Protein AF-A0A916R1X4-F1 (afdb_monomer)

Mean predicted aligned error: 17.59 Å

Radius of gyration: 39.53 Å; Cα contacts (8 Å, |Δi|>4): 95; chains: 1; bounding box: 76×43×146 Å

Sequence (264 aa):
MIYRQNPQLSLVDGMLRRWYDIFLLLPVWRWLRILPVTIRLHRAKIINLERILAQITHEPAAYLADRVAEFVTLRLINQTQESIQKGDMARSLLSPEPGIKINDVNEVEVISNRLLDLTVYKVLPKIQPQMESLLHHSLESAIKENDFYETVRQIPTLGQLPDDVIKQLSNFVTDATYEVISSSYSDLEGRELFDSLAKQFQDALRQELQDEATLHELQSLLSDLLEEMKLNYIQNSQKRTPEQMIDEMAKIQQVVESSQDDEE

Foldseek 3Di:
DDDDDPPDCPPVNVCVVVVLCVQVVDPPCPVSVVRVVVVVCVVVVVDPVVVVVCVVVVQVVLVVVLVVVLVVVLVVLVVVLVCLQVCVVVCCLLPVDPPDDPDPDNVLVVVLVVVLCCCVVPVCVVCVVVVLVVQLVVQLVVCVPDVVLVVLLPPPVRVPPDSVNSSVVSNVVSVVVSVVLVCLVVDPVSVVVSVVVSVVVSVVVSVCSPDPVSSNVVSVVVSVVSVVVSVVVVVVSVVDRSVVVVVVVVVVVVVVVVVVVVVD

Secondary structure (DSSP, 8-state):
------TTS-HHHHHHHTGGGHHHH-SS-GGGGHHHHHHHHHHTTSS-HHHHHHHHHHHHHHHHHHHHHHHHHHHHHHHHHHHHHTTHHHHHHHS--SS--SSSS-HHHHHHHHHHHHIIIIIHHHHHHHHHHHHHHHHHHHHHTSHHHHHHHTSTTTS---HHHHHHHHHHHHHHHHHHHHHHTTSHHHHHHHHHHHHHHHHHHHHHHT-HHHHHHHHHHHHHHHHHHHHHHHHHHTTS-HHHHHHHHHHHHHHHHHHHHT--

Solvent-accessible surface area (backbone atoms only — not comparable to full-atom values): 14896 Å² total; per-residue (Å²): 136,81,84,81,82,77,92,80,74,49,70,62,56,59,43,63,76,44,49,58,58,58,40,67,73,43,85,86,49,66,72,53,38,49,56,45,49,50,53,51,41,45,74,64,63,79,47,70,54,67,63,53,48,52,60,66,48,40,63,60,49,26,47,50,51,43,54,50,50,52,51,51,51,54,48,52,51,50,53,50,38,51,34,37,70,68,42,53,54,59,44,47,67,79,52,68,62,95,75,79,72,95,58,99,67,60,64,62,59,54,51,52,53,51,52,47,50,44,39,64,74,58,42,47,72,70,48,40,68,59,51,50,53,50,49,33,50,52,46,47,48,55,52,68,72,32,69,63,47,59,57,44,40,69,37,90,92,48,43,69,74,50,70,65,56,54,50,49,50,26,47,53,53,43,52,53,51,47,52,51,58,61,47,30,72,74,40,76,68,36,42,54,51,49,54,51,49,52,50,52,49,52,54,51,49,52,52,48,64,65,33,68,68,54,41,51,52,52,29,49,54,53,37,51,52,52,50,51,50,52,54,52,47,56,62,49,52,76,75,52,57,42,60,59,53,53,56,49,50,53,51,52,52,51,52,54,54,55,58,56,66,75,75,114

Nearest PDB structures (foldseek):
  3g6b-assembly1_A  TM=1.874E-01  e=1.298E-01  Thermotoga maritima
  3g67-assembly1_A  TM=1.883E-01  e=2.393E-01  Thermotoga maritima
  3ja6-assembly1_I  TM=1.449E-01  e=1.592E-01  Escherichia coli
  6ixg-assembly2_B  TM=1.950E-01  e=1.287E+00  Homo sapiens
  3zx6-assembly1_B  TM=1.957E-01  e=2.256E+00  Archaeoglobus fulgidus DSM 4304

Structure (mmCIF, N/CA/C/O backbone):
data_AF-A0A916R1X4-F1
#
_entry.id   AF-A0A916R1X4-F1
#
loop_
_atom_site.group_PDB
_atom_site.id
_atom_site.type_symbol
_atom_site.label_atom_id
_atom_site.label_alt_id
_atom_site.label_comp_id
_atom_site.label_asym_id
_atom_site.label_entity_id
_atom_site.label_seq_id
_atom_site.pdbx_PDB_ins_code
_atom_site.Cartn_x
_atom_site.Cartn_y
_atom_site.Cartn_z
_atom_site.occupancy
_atom_site.B_iso_or_equiv
_atom_site.auth_seq_id
_atom_site.auth_comp_id
_atom_site.auth_asym_id
_atom_site.auth_atom_id
_atom_site.pdbx_PDB_model_num
ATOM 1 N N . MET A 1 1 ? 30.704 -16.927 -86.035 1.00 37.25 1 MET A N 1
ATOM 2 C CA . MET A 1 1 ? 29.772 -15.804 -86.258 1.00 37.25 1 MET A CA 1
ATOM 3 C C . MET A 1 1 ? 28.928 -15.578 -85.006 1.00 37.25 1 MET A C 1
ATOM 5 O O . MET A 1 1 ? 28.130 -16.431 -84.660 1.00 37.25 1 MET A O 1
ATOM 9 N N . ILE A 1 2 ? 29.182 -14.433 -84.359 1.00 40.88 2 ILE A N 1
ATOM 10 C CA . ILE A 1 2 ? 28.227 -13.519 -83.702 1.00 40.88 2 ILE A CA 1
ATOM 11 C C . ILE A 1 2 ? 27.484 -14.036 -82.450 1.00 40.88 2 ILE A C 1
ATOM 13 O O . ILE A 1 2 ? 26.313 -14.403 -82.493 1.00 40.88 2 ILE A O 1
ATOM 17 N N . TYR A 1 3 ? 28.162 -13.929 -81.298 1.00 41.59 3 TYR A N 1
ATOM 18 C CA . TYR A 1 3 ? 27.512 -13.717 -80.000 1.00 41.59 3 TYR A CA 1
ATOM 19 C C . TYR A 1 3 ? 26.850 -12.330 -80.024 1.00 41.59 3 TYR A C 1
ATOM 21 O O . TYR A 1 3 ? 27.524 -11.316 -80.208 1.00 41.59 3 TYR A O 1
ATOM 29 N N . ARG A 1 4 ? 25.521 -12.297 -79.882 1.00 45.72 4 ARG A N 1
ATOM 30 C CA . ARG A 1 4 ? 24.719 -11.072 -79.793 1.00 45.72 4 ARG A CA 1
ATOM 31 C C . ARG A 1 4 ? 25.188 -10.220 -78.611 1.00 45.72 4 ARG A C 1
ATOM 33 O O . ARG A 1 4 ? 25.066 -10.619 -77.456 1.00 45.72 4 ARG A O 1
ATOM 40 N N . GLN A 1 5 ? 25.706 -9.037 -78.924 1.00 49.81 5 GLN A N 1
ATOM 41 C CA . GLN A 1 5 ? 25.853 -7.930 -77.989 1.00 49.81 5 GLN A CA 1
ATOM 42 C C . GLN A 1 5 ? 24.454 -7.490 -77.540 1.00 49.81 5 GLN A C 1
ATOM 44 O O . GLN A 1 5 ? 23.660 -7.057 -78.369 1.00 49.81 5 GLN A O 1
ATOM 49 N N . ASN A 1 6 ? 24.167 -7.594 -76.241 1.00 47.66 6 ASN A N 1
ATOM 50 C CA . ASN A 1 6 ? 23.112 -6.818 -75.593 1.00 47.66 6 ASN A CA 1
ATOM 51 C C . ASN A 1 6 ? 23.736 -5.478 -75.167 1.00 47.66 6 ASN A C 1
ATOM 53 O O . ASN A 1 6 ? 24.532 -5.462 -74.224 1.00 47.66 6 ASN A O 1
ATOM 57 N N . PRO A 1 7 ? 23.440 -4.360 -75.850 1.00 53.50 7 PRO A N 1
ATOM 58 C CA . PRO A 1 7 ? 24.068 -3.077 -75.602 1.00 53.50 7 PRO A CA 1
ATOM 59 C C . PRO A 1 7 ? 23.146 -2.262 -74.700 1.00 53.50 7 PRO A C 1
ATOM 61 O O . PRO A 1 7 ? 22.391 -1.434 -75.194 1.00 53.50 7 PRO A O 1
ATOM 64 N N . GLN A 1 8 ? 23.137 -2.558 -73.398 1.00 50.66 8 GLN A N 1
ATOM 65 C CA . GLN A 1 8 ? 22.528 -1.679 -72.384 1.00 50.66 8 GLN A CA 1
ATOM 66 C C . GLN A 1 8 ? 22.848 -2.071 -70.932 1.00 50.66 8 GLN A C 1
ATOM 68 O O . GLN A 1 8 ? 22.122 -1.720 -70.012 1.00 50.66 8 GLN A O 1
ATOM 73 N N . LEU A 1 9 ? 23.964 -2.766 -70.696 1.00 50.06 9 LEU A N 1
ATOM 74 C CA . LEU A 1 9 ? 24.557 -2.825 -69.361 1.00 50.06 9 LEU A CA 1
ATOM 75 C C . LEU A 1 9 ? 25.647 -1.768 -69.321 1.00 50.06 9 LEU A C 1
ATOM 77 O O . LEU A 1 9 ? 26.732 -1.943 -69.876 1.00 50.06 9 LEU A O 1
ATOM 81 N N . SER A 1 10 ? 25.288 -0.635 -68.730 1.00 54.94 10 SER A N 1
ATOM 82 C CA . SER A 1 10 ? 26.192 0.449 -68.393 1.00 54.94 10 SER A CA 1
ATOM 83 C C . SER A 1 10 ? 27.498 -0.126 -67.828 1.00 54.94 10 SER A C 1
ATOM 85 O O . SER A 1 10 ? 27.482 -0.923 -66.890 1.00 54.94 10 SER A O 1
ATOM 87 N N . LEU A 1 11 ? 28.653 0.260 -68.379 1.00 56.59 11 LEU A N 1
ATOM 88 C CA . LEU A 1 11 ? 29.954 -0.070 -67.777 1.00 56.59 11 LEU A CA 1
ATOM 89 C C . LEU A 1 11 ? 30.002 0.359 -66.300 1.00 56.59 11 LEU A C 1
ATOM 91 O O . LEU A 1 11 ? 30.675 -0.276 -65.492 1.00 56.59 11 LEU A O 1
ATOM 95 N N . VAL A 1 12 ? 29.214 1.378 -65.946 1.00 61.09 12 VAL A N 1
ATOM 96 C CA . VAL A 1 12 ? 29.009 1.852 -64.580 1.00 61.09 12 VAL A CA 1
ATOM 97 C C . VAL A 1 12 ? 28.204 0.844 -63.752 1.00 61.09 12 VAL A C 1
ATOM 99 O O . VAL A 1 12 ? 28.591 0.595 -62.622 1.00 61.09 12 VAL A O 1
ATOM 102 N N . ASP A 1 13 ? 27.197 0.155 -64.299 1.00 59.59 13 ASP A N 1
ATOM 103 C CA . ASP A 1 13 ? 26.496 -0.939 -63.594 1.00 59.59 13 ASP A CA 1
ATOM 104 C C . ASP A 1 13 ? 27.406 -2.144 -63.338 1.00 59.59 13 ASP A C 1
ATOM 106 O O . ASP A 1 13 ? 27.395 -2.732 -62.253 1.00 59.59 13 ASP A O 1
ATOM 110 N N . GLY A 1 14 ? 28.242 -2.507 -64.316 1.00 61.75 14 GLY A N 1
ATOM 111 C CA . GLY A 1 14 ? 29.247 -3.559 -64.138 1.00 61.75 14 GLY A CA 1
ATOM 112 C C . GLY A 1 14 ? 30.282 -3.199 -63.065 1.00 61.75 14 GLY A C 1
ATOM 113 O O . GLY A 1 14 ? 30.687 -4.056 -62.273 1.00 61.75 14 GLY A O 1
ATOM 114 N N . MET A 1 15 ? 30.665 -1.922 -63.009 1.00 62.41 15 MET A N 1
ATOM 115 C CA . MET A 1 15 ? 31.622 -1.377 -62.049 1.00 62.41 15 MET A CA 1
ATOM 116 C C . MET A 1 15 ? 31.006 -1.186 -60.653 1.00 62.41 15 MET A C 1
ATOM 118 O O . MET A 1 15 ? 31.667 -1.514 -59.672 1.00 62.41 15 MET A O 1
ATOM 122 N N . LEU A 1 16 ? 29.731 -0.790 -60.537 1.00 60.62 16 LEU A N 1
ATOM 123 C CA . LEU A 1 16 ? 28.988 -0.767 -59.269 1.00 60.62 16 LEU A CA 1
ATOM 124 C C . LEU A 1 16 ? 28.769 -2.181 -58.720 1.00 60.62 16 LEU A C 1
ATOM 126 O O . LEU A 1 16 ? 28.879 -2.399 -57.517 1.00 60.62 16 LEU A O 1
ATOM 130 N N . ARG A 1 17 ? 28.534 -3.182 -59.578 1.00 62.72 17 ARG A N 1
ATOM 131 C CA . ARG A 1 17 ? 28.363 -4.581 -59.142 1.00 62.72 17 ARG A CA 1
ATOM 132 C C . ARG A 1 17 ? 29.660 -5.221 -58.623 1.00 62.72 17 ARG A C 1
ATOM 134 O O . ARG A 1 17 ? 29.606 -6.194 -57.862 1.00 62.72 17 ARG A O 1
ATOM 141 N N . ARG A 1 18 ? 30.820 -4.679 -59.016 1.00 66.50 18 ARG A N 1
ATOM 142 C CA . ARG A 1 18 ? 32.173 -5.078 -58.575 1.00 66.50 18 ARG A CA 1
ATOM 143 C C . ARG A 1 18 ? 32.941 -3.923 -57.927 1.00 66.50 18 ARG A C 1
ATOM 145 O O . ARG A 1 18 ? 34.166 -3.877 -58.011 1.00 66.50 18 ARG A O 1
ATOM 152 N N . TRP A 1 19 ? 32.238 -3.017 -57.248 1.00 68.06 19 TRP A N 1
ATOM 153 C CA . TRP A 1 19 ? 32.835 -1.829 -56.628 1.00 68.06 19 TRP A CA 1
ATOM 154 C C . TRP A 1 19 ? 34.006 -2.172 -55.687 1.00 68.06 19 TRP A C 1
ATOM 156 O O . TRP A 1 19 ? 34.996 -1.450 -55.624 1.00 68.06 19 TRP A O 1
ATOM 166 N N . TYR A 1 20 ? 33.947 -3.337 -55.035 1.00 66.94 20 TYR A N 1
ATOM 167 C CA . TYR A 1 20 ? 34.985 -3.869 -54.149 1.00 66.94 20 TYR A CA 1
ATOM 168 C C . TYR A 1 20 ? 36.326 -4.170 -54.845 1.00 66.94 20 TYR A C 1
ATOM 170 O O . TYR A 1 20 ? 37.361 -4.163 -54.180 1.00 66.94 20 TYR A O 1
ATOM 178 N N . ASP A 1 21 ? 36.353 -4.397 -56.163 1.00 68.06 21 ASP A N 1
ATOM 179 C CA . ASP A 1 21 ? 37.600 -4.646 -56.903 1.00 68.06 21 ASP A CA 1
ATOM 180 C C . ASP A 1 21 ? 38.387 -3.351 -57.197 1.00 68.06 21 ASP A C 1
ATOM 182 O O . ASP A 1 21 ? 39.592 -3.414 -57.446 1.00 68.06 21 ASP A O 1
ATOM 186 N N . ILE A 1 22 ? 37.757 -2.171 -57.094 1.00 69.50 22 ILE A N 1
ATOM 187 C CA . ILE A 1 22 ? 38.424 -0.864 -57.258 1.00 69.50 22 ILE A CA 1
ATOM 188 C C . ILE A 1 22 ? 39.506 -0.671 -56.186 1.00 69.50 22 ILE A C 1
ATOM 190 O O . ILE A 1 22 ? 40.585 -0.150 -56.469 1.00 69.50 22 ILE A O 1
ATOM 194 N N . PHE A 1 23 ? 39.277 -1.180 -54.972 1.00 68.19 23 PHE A N 1
ATOM 195 C CA . PHE A 1 23 ? 40.254 -1.122 -53.881 1.00 68.19 23 PHE A CA 1
ATOM 196 C C . PHE A 1 23 ? 41.491 -1.995 -54.107 1.00 68.19 23 PHE A C 1
ATOM 198 O O . PHE A 1 23 ? 42.514 -1.791 -53.456 1.00 68.19 23 PHE A O 1
ATOM 205 N N . LEU A 1 24 ? 41.424 -2.952 -55.037 1.00 65.44 24 LEU A N 1
ATOM 206 C CA . LEU A 1 24 ? 42.562 -3.792 -55.403 1.00 65.44 24 LEU A CA 1
ATOM 207 C C . LEU A 1 24 ? 43.506 -3.083 -56.389 1.00 65.44 24 LEU A C 1
ATOM 209 O O . LEU A 1 24 ? 44.693 -3.403 -56.427 1.00 65.44 24 LEU A O 1
ATOM 213 N N . LEU A 1 25 ? 42.989 -2.099 -57.133 1.00 69.06 25 LEU A N 1
ATOM 214 C CA . LEU A 1 25 ? 43.717 -1.322 -58.142 1.00 69.06 25 LEU A CA 1
ATOM 215 C C . LEU A 1 25 ? 44.443 -0.092 -57.572 1.00 69.06 25 LEU A C 1
ATOM 217 O O . LEU A 1 25 ? 45.299 0.465 -58.254 1.00 69.06 25 LEU A O 1
ATOM 221 N N . LEU A 1 26 ? 44.144 0.330 -56.338 1.00 71.69 26 LEU A N 1
ATOM 222 C CA . LEU A 1 26 ? 44.781 1.491 -55.709 1.00 71.69 26 LEU A CA 1
ATOM 223 C C . LEU A 1 26 ? 46.128 1.112 -55.052 1.00 71.69 26 LEU A C 1
ATOM 225 O O . LEU A 1 26 ? 46.142 0.367 -54.068 1.00 71.69 26 LEU A O 1
ATOM 229 N N . PRO A 1 27 ? 47.275 1.651 -55.520 1.00 63.78 27 PRO A N 1
ATOM 230 C CA . PRO A 1 27 ? 48.594 1.286 -54.992 1.00 63.78 27 PRO A CA 1
ATOM 231 C C . PRO A 1 27 ? 48.905 1.898 -53.612 1.00 63.78 27 PRO A C 1
ATOM 233 O O . PRO A 1 27 ? 49.770 1.388 -52.900 1.00 63.78 27 PRO A O 1
ATOM 236 N N . VAL A 1 28 ? 48.194 2.959 -53.210 1.00 72.62 28 VAL A N 1
ATOM 237 C CA . VAL A 1 28 ? 48.507 3.771 -52.016 1.00 72.62 28 VAL A CA 1
ATOM 238 C C . VAL A 1 28 ? 47.881 3.207 -50.731 1.00 72.62 28 VAL A C 1
ATOM 240 O O . VAL A 1 28 ? 48.472 3.308 -49.660 1.00 72.62 28 VAL A O 1
ATOM 243 N N . TRP A 1 29 ? 46.727 2.537 -50.811 1.00 70.44 29 TRP A N 1
ATOM 244 C CA . TRP A 1 29 ? 45.976 2.045 -49.644 1.00 70.44 29 TRP A CA 1
ATOM 245 C C . TRP A 1 29 ? 45.982 0.516 -49.561 1.00 70.44 29 TRP A C 1
ATOM 247 O O . TRP A 1 29 ? 44.952 -0.150 -49.643 1.00 70.44 29 TRP A O 1
ATOM 257 N N . ARG A 1 30 ? 47.180 -0.062 -49.375 1.00 70.94 30 ARG A N 1
ATOM 258 C CA . ARG A 1 30 ? 47.395 -1.525 -49.383 1.00 70.94 30 ARG A CA 1
ATOM 259 C C . ARG A 1 30 ? 46.534 -2.288 -48.363 1.00 70.94 30 ARG A C 1
ATOM 261 O O . ARG A 1 30 ? 46.204 -3.431 -48.658 1.00 70.94 30 ARG A O 1
ATOM 268 N N . TRP A 1 31 ? 46.168 -1.681 -47.229 1.00 74.88 31 TRP A N 1
ATOM 269 C CA . TRP A 1 31 ? 45.278 -2.270 -46.210 1.00 74.88 31 TRP A CA 1
ATOM 270 C C . TRP A 1 31 ? 43.828 -2.416 -46.682 1.00 74.88 31 TRP A C 1
ATOM 272 O O . TRP A 1 31 ? 43.139 -3.350 -46.284 1.00 74.88 31 TRP A O 1
ATOM 282 N N . LEU A 1 32 ? 43.378 -1.567 -47.607 1.00 71.12 32 LEU A N 1
ATOM 283 C CA . LEU A 1 32 ? 42.026 -1.634 -48.157 1.00 71.12 32 LEU A CA 1
ATOM 284 C C . LEU A 1 32 ? 41.817 -2.875 -49.041 1.00 71.12 32 LEU A C 1
ATOM 286 O O . LEU A 1 32 ? 40.681 -3.259 -49.299 1.00 71.12 32 LEU A O 1
ATOM 290 N N . ARG A 1 33 ? 42.907 -3.564 -49.426 1.00 71.50 33 ARG A N 1
ATOM 291 C CA . ARG A 1 33 ? 42.868 -4.886 -50.075 1.00 71.50 33 ARG A CA 1
ATOM 292 C C . ARG A 1 33 ? 42.367 -6.001 -49.163 1.00 71.50 33 ARG A C 1
ATOM 294 O O . ARG A 1 33 ? 41.987 -7.048 -49.677 1.00 71.50 33 ARG A O 1
ATOM 301 N N . ILE A 1 34 ? 42.324 -5.790 -47.847 1.00 72.75 34 ILE A N 1
ATOM 302 C CA . ILE A 1 34 ? 41.741 -6.762 -46.919 1.00 72.75 34 ILE A CA 1
ATOM 303 C C . ILE A 1 34 ? 40.240 -6.906 -47.209 1.00 72.75 34 ILE A C 1
ATOM 305 O O . ILE A 1 34 ? 39.763 -8.025 -47.301 1.00 72.75 34 ILE A O 1
ATOM 309 N N . LEU A 1 35 ? 39.513 -5.818 -47.496 1.00 70.00 35 LEU A N 1
ATOM 310 C CA . LEU A 1 35 ? 38.072 -5.856 -47.795 1.00 70.00 35 LEU A CA 1
ATOM 311 C C . LEU A 1 35 ? 37.685 -6.803 -48.953 1.00 70.00 35 LEU A C 1
ATOM 313 O O . LEU A 1 35 ? 36.881 -7.709 -48.721 1.00 70.00 35 LEU A O 1
ATOM 317 N N . PRO A 1 36 ? 38.235 -6.678 -50.182 1.00 68.19 36 PRO A N 1
ATOM 318 C CA . PRO A 1 36 ? 37.890 -7.584 -51.276 1.00 68.19 36 PRO A CA 1
ATOM 319 C C . PRO A 1 36 ? 38.340 -9.023 -51.012 1.00 68.19 36 PRO A C 1
ATOM 321 O O . PRO A 1 36 ? 37.666 -9.955 -51.450 1.00 68.19 36 PRO A O 1
ATOM 324 N N . VAL A 1 37 ? 39.443 -9.224 -50.284 1.00 68.06 37 VAL A N 1
ATOM 325 C CA . VAL A 1 37 ? 39.912 -10.563 -49.901 1.00 68.06 37 VAL A CA 1
ATOM 326 C C . VAL A 1 37 ? 38.950 -11.201 -48.896 1.00 68.06 37 VAL A C 1
ATOM 328 O O . VAL A 1 37 ? 38.533 -12.335 -49.114 1.00 68.06 37 VAL A O 1
ATOM 331 N N . THR A 1 38 ? 38.506 -10.467 -47.875 1.00 68.31 38 THR A N 1
ATOM 332 C CA . THR A 1 38 ? 37.541 -10.936 -46.869 1.00 68.31 38 THR A CA 1
ATOM 333 C C . THR A 1 38 ? 36.179 -11.250 -47.490 1.00 68.31 38 THR A C 1
ATOM 335 O O . THR A 1 38 ? 35.607 -12.300 -47.209 1.00 68.31 38 THR A O 1
ATOM 338 N N . ILE A 1 39 ? 35.683 -10.406 -48.403 1.00 67.25 39 ILE A N 1
ATOM 339 C CA . ILE A 1 39 ? 34.415 -10.644 -49.119 1.00 67.25 39 ILE A CA 1
ATOM 340 C C . ILE A 1 39 ? 34.512 -11.892 -50.008 1.00 67.25 39 ILE A C 1
ATOM 342 O O . ILE A 1 39 ? 33.573 -12.687 -50.070 1.00 67.25 39 ILE A O 1
ATOM 346 N N . ARG A 1 40 ? 35.646 -12.094 -50.693 1.00 68.75 40 ARG A N 1
ATOM 347 C CA . ARG A 1 40 ? 35.881 -13.300 -51.504 1.00 68.75 40 ARG A CA 1
ATOM 348 C C . ARG A 1 40 ? 35.991 -14.553 -50.638 1.00 68.75 40 ARG A C 1
ATOM 350 O O . ARG A 1 40 ? 35.452 -15.587 -51.022 1.00 68.75 40 ARG A O 1
ATOM 357 N N . LEU A 1 41 ? 36.622 -14.451 -49.471 1.00 69.19 41 LEU A N 1
ATOM 358 C CA . LEU A 1 41 ? 36.772 -15.551 -48.519 1.00 69.19 41 LEU A CA 1
ATOM 359 C C . LEU A 1 41 ? 35.431 -15.940 -47.872 1.00 69.19 41 LEU A C 1
ATOM 361 O O . LEU A 1 41 ? 35.136 -17.127 -47.740 1.00 69.19 41 LEU A O 1
ATOM 365 N N . HIS A 1 42 ? 34.583 -14.950 -47.571 1.00 62.47 42 HIS A N 1
ATOM 366 C CA . HIS A 1 42 ? 33.201 -15.146 -47.126 1.00 62.47 42 HIS A CA 1
ATOM 367 C C . HIS A 1 42 ? 32.334 -15.792 -48.216 1.00 62.47 42 HIS A C 1
ATOM 369 O O . HIS A 1 42 ? 31.666 -16.793 -47.965 1.00 62.47 42 HIS A O 1
ATOM 375 N N . ARG A 1 43 ? 32.402 -15.292 -49.461 1.00 63.94 43 ARG A N 1
ATOM 376 C CA . ARG A 1 43 ? 31.663 -15.864 -50.602 1.00 63.94 43 ARG A CA 1
ATOM 377 C C . ARG A 1 43 ? 32.097 -17.302 -50.919 1.00 63.94 43 ARG A C 1
ATOM 379 O O . ARG A 1 43 ? 31.292 -18.079 -51.420 1.00 63.94 43 ARG A O 1
ATOM 386 N N . ALA A 1 44 ? 33.342 -17.660 -50.604 1.00 66.56 44 ALA A N 1
ATOM 387 C CA . ALA A 1 44 ? 33.859 -19.017 -50.743 1.00 66.56 44 ALA A CA 1
ATOM 388 C C . ALA A 1 44 ? 33.421 -19.975 -49.613 1.00 66.56 44 ALA A C 1
ATOM 390 O O . ALA A 1 44 ? 33.767 -21.151 -49.677 1.00 66.56 44 ALA A O 1
ATOM 391 N N . LYS A 1 45 ? 32.677 -19.509 -48.590 1.00 59.91 45 LYS A N 1
ATOM 392 C CA . LYS A 1 45 ? 32.261 -20.286 -47.397 1.00 59.91 45 LYS A CA 1
ATOM 393 C C . LYS A 1 45 ? 33.411 -20.981 -46.642 1.00 59.91 45 LYS A C 1
ATOM 395 O O . LYS A 1 45 ? 33.169 -21.869 -45.834 1.00 59.91 45 LYS A O 1
ATOM 400 N N . ILE A 1 46 ? 34.662 -20.575 -46.869 1.00 61.56 46 ILE A N 1
ATOM 401 C CA . ILE A 1 46 ? 35.841 -21.194 -46.234 1.00 61.56 46 ILE A CA 1
ATOM 402 C C . ILE A 1 46 ? 35.925 -20.795 -44.749 1.00 61.56 46 ILE A C 1
ATOM 404 O O . ILE A 1 46 ? 36.474 -21.532 -43.937 1.00 61.56 46 ILE A O 1
ATOM 408 N N . ILE A 1 47 ? 35.348 -19.646 -44.380 1.00 58.56 47 ILE A N 1
ATOM 409 C CA . I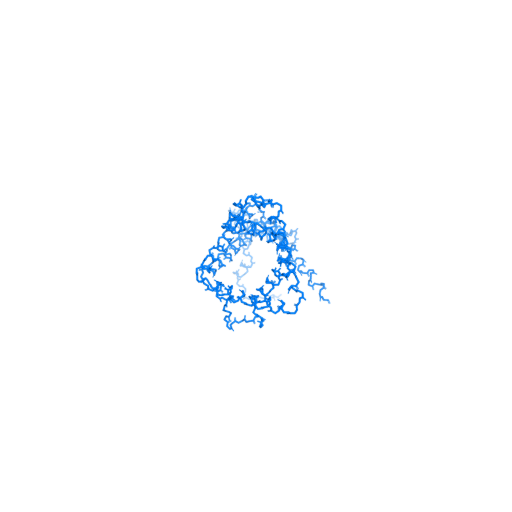LE A 1 47 ? 35.276 -19.148 -43.003 1.00 58.56 47 ILE A CA 1
ATOM 410 C C . ILE A 1 47 ? 33.831 -18.724 -42.716 1.00 58.56 47 ILE A C 1
ATOM 412 O O . ILE A 1 47 ? 33.275 -17.889 -43.432 1.00 58.56 47 ILE A O 1
ATOM 416 N N . ASN A 1 48 ? 33.232 -19.272 -41.653 1.00 58.47 48 ASN A N 1
ATOM 417 C CA . ASN A 1 48 ? 31.921 -18.855 -41.145 1.00 58.47 48 ASN A CA 1
ATOM 418 C C . ASN A 1 48 ? 32.045 -17.501 -40.441 1.00 58.47 48 ASN A C 1
ATOM 420 O O . ASN A 1 48 ? 32.060 -17.412 -39.213 1.00 58.47 48 ASN A O 1
ATOM 424 N N . LEU A 1 49 ? 32.144 -16.440 -41.243 1.00 57.84 49 LEU A N 1
ATOM 425 C CA . LEU A 1 49 ? 32.152 -15.066 -40.753 1.00 57.84 49 LEU A CA 1
ATOM 426 C C . LEU A 1 49 ? 30.919 -14.771 -39.893 1.00 57.84 49 LEU A C 1
ATOM 428 O O . LEU A 1 49 ? 31.048 -14.018 -38.947 1.00 57.84 49 LEU A O 1
ATOM 432 N N . GLU A 1 50 ? 29.775 -15.410 -40.143 1.00 58.12 50 GLU A N 1
ATOM 433 C CA . GLU A 1 50 ? 28.551 -15.275 -39.336 1.00 58.12 50 GLU A CA 1
ATOM 434 C C . GLU A 1 50 ? 28.772 -15.604 -37.854 1.00 58.12 50 GLU A C 1
ATOM 436 O O . GLU A 1 50 ? 28.304 -14.871 -36.994 1.00 58.12 50 GLU A O 1
ATOM 441 N N . ARG A 1 51 ? 29.554 -16.646 -37.538 1.00 57.03 51 ARG A N 1
ATOM 442 C CA . ARG A 1 51 ? 29.864 -17.019 -36.147 1.00 57.03 51 ARG A CA 1
ATOM 443 C C . ARG A 1 51 ? 30.821 -16.022 -35.488 1.00 57.03 51 ARG A C 1
ATOM 445 O O . ARG A 1 51 ? 30.679 -15.720 -34.312 1.00 57.03 51 ARG A O 1
ATOM 452 N N . ILE A 1 52 ? 31.773 -15.499 -36.259 1.00 58.50 52 ILE A N 1
ATOM 453 C CA . ILE A 1 52 ? 32.745 -14.503 -35.790 1.00 58.50 52 ILE A CA 1
ATOM 454 C C . ILE A 1 52 ? 32.060 -13.147 -35.588 1.00 58.50 52 ILE A C 1
ATOM 456 O O . ILE A 1 52 ? 32.272 -12.500 -34.571 1.00 58.50 52 ILE A O 1
ATOM 460 N N . LEU A 1 53 ? 31.204 -12.736 -36.524 1.00 57.53 53 LEU A N 1
ATOM 461 C CA . LEU A 1 53 ? 30.382 -11.535 -36.419 1.00 57.53 53 LEU A CA 1
ATOM 462 C C . LEU A 1 53 ? 29.419 -11.645 -35.243 1.00 57.53 53 LEU A C 1
ATOM 464 O O . LEU A 1 53 ? 29.410 -10.725 -34.443 1.00 57.53 53 LEU A O 1
ATOM 468 N N . ALA A 1 54 ? 28.711 -12.769 -35.081 1.00 61.06 54 ALA A N 1
ATOM 469 C CA . ALA A 1 54 ? 27.833 -12.993 -33.933 1.00 61.06 54 ALA A CA 1
ATOM 470 C C . ALA A 1 54 ? 28.582 -12.830 -32.603 1.00 61.06 54 ALA A C 1
ATOM 472 O O . ALA A 1 54 ? 28.072 -12.176 -31.700 1.00 61.06 54 ALA A O 1
ATOM 473 N N . GLN A 1 55 ? 29.811 -13.347 -32.509 1.00 60.00 55 GLN A N 1
ATOM 474 C CA . GLN A 1 55 ? 30.638 -13.232 -31.309 1.00 60.00 55 GLN A CA 1
ATOM 475 C C . GLN A 1 55 ? 31.179 -11.809 -31.085 1.00 60.00 55 GLN A C 1
ATOM 477 O O . GLN A 1 55 ? 31.209 -11.346 -29.952 1.00 60.00 55 GLN A O 1
ATOM 482 N N . ILE A 1 56 ? 31.538 -11.083 -32.150 1.00 60.50 56 ILE A N 1
ATOM 483 C CA . ILE A 1 56 ? 31.991 -9.681 -32.070 1.00 60.50 56 ILE A CA 1
ATOM 484 C C . ILE A 1 56 ? 30.828 -8.726 -31.756 1.00 60.50 56 ILE A C 1
ATOM 486 O O . ILE A 1 56 ? 31.027 -7.703 -31.106 1.00 60.50 56 ILE A O 1
ATOM 490 N N . THR A 1 57 ? 29.611 -9.035 -32.209 1.00 65.44 57 THR A N 1
ATOM 491 C CA . THR A 1 57 ? 28.418 -8.215 -31.952 1.00 65.44 57 THR A CA 1
ATOM 492 C C . THR A 1 57 ? 27.732 -8.543 -30.633 1.00 65.44 57 THR A C 1
ATOM 494 O O . THR A 1 57 ? 26.874 -7.772 -30.217 1.00 65.44 57 THR A O 1
ATOM 497 N N . HIS A 1 58 ? 28.089 -9.652 -29.978 1.00 69.19 58 HIS A N 1
ATOM 498 C CA . HIS A 1 58 ? 27.418 -10.106 -28.763 1.00 69.19 58 HIS A CA 1
ATOM 499 C C . HIS A 1 58 ? 27.630 -9.144 -27.590 1.00 69.19 58 HIS A C 1
ATOM 501 O O . HIS A 1 58 ? 26.651 -8.674 -27.025 1.00 69.19 58 HIS A O 1
ATOM 507 N N . GLU A 1 59 ? 28.876 -8.775 -27.279 1.00 68.19 59 GLU A N 1
ATOM 508 C CA . GLU A 1 59 ? 29.174 -7.874 -26.153 1.00 68.19 59 GLU A CA 1
ATOM 509 C C . GLU A 1 59 ? 28.573 -6.463 -26.350 1.00 68.19 59 GLU A C 1
ATOM 511 O O . GLU A 1 59 ? 27.911 -5.962 -25.437 1.00 68.19 59 GLU A O 1
ATOM 516 N N . PRO A 1 60 ? 28.679 -5.814 -27.535 1.00 77.44 60 PRO A N 1
ATOM 517 C CA . PRO A 1 60 ? 28.016 -4.530 -27.760 1.00 77.44 60 PRO A CA 1
ATOM 518 C C . PRO A 1 60 ? 26.487 -4.626 -27.733 1.00 77.44 60 PRO A C 1
ATOM 520 O O . PRO A 1 60 ? 25.833 -3.715 -27.230 1.00 77.44 60 PRO A O 1
ATOM 523 N N . ALA A 1 61 ? 25.901 -5.702 -28.271 1.00 77.31 61 ALA A N 1
ATOM 524 C CA . ALA A 1 61 ? 24.453 -5.899 -28.241 1.00 77.31 61 ALA A CA 1
ATOM 525 C C . ALA A 1 61 ? 23.947 -6.139 -26.814 1.00 77.31 61 ALA A C 1
ATOM 527 O O . ALA A 1 61 ? 22.922 -5.571 -26.448 1.00 77.31 61 ALA A O 1
ATOM 528 N N . ALA A 1 62 ? 24.686 -6.905 -26.006 1.00 75.19 62 ALA A N 1
ATOM 529 C CA . ALA A 1 62 ? 24.399 -7.122 -24.592 1.00 75.19 62 ALA A CA 1
ATOM 530 C C . ALA A 1 62 ? 24.408 -5.813 -23.815 1.00 75.19 62 ALA A C 1
ATOM 532 O O . ALA A 1 62 ? 23.432 -5.479 -23.148 1.00 75.19 62 ALA A O 1
ATOM 533 N N . TYR A 1 63 ? 25.462 -5.020 -23.990 1.00 77.12 63 TYR A N 1
ATOM 534 C CA . TYR A 1 63 ? 25.566 -3.710 -23.364 1.00 77.12 63 TYR A CA 1
ATOM 535 C C . TYR A 1 63 ? 24.425 -2.766 -23.777 1.00 77.12 63 TYR A C 1
ATOM 537 O O . TYR A 1 63 ? 23.848 -2.078 -22.939 1.00 77.12 63 TYR A O 1
ATOM 545 N N . LEU A 1 64 ? 24.072 -2.722 -25.065 1.00 80.56 64 LEU A N 1
ATOM 546 C CA . LEU A 1 64 ? 22.969 -1.882 -25.539 1.00 80.56 64 LEU A CA 1
ATOM 547 C C . LEU A 1 64 ? 21.613 -2.357 -25.007 1.00 80.56 64 LEU A C 1
ATOM 549 O O . LEU A 1 64 ? 20.809 -1.525 -24.590 1.00 80.56 64 LEU A O 1
ATOM 553 N N . ALA A 1 65 ? 21.359 -3.665 -25.010 1.00 81.31 65 ALA A N 1
ATOM 554 C CA . ALA A 1 65 ? 20.121 -4.242 -24.496 1.00 81.31 65 ALA A CA 1
ATOM 555 C C . ALA A 1 65 ? 19.948 -3.953 -22.999 1.00 81.31 65 ALA A C 1
ATOM 557 O O . ALA A 1 65 ? 18.876 -3.505 -22.594 1.00 81.31 65 ALA A O 1
ATOM 558 N N . ASP A 1 66 ? 21.012 -4.114 -22.211 1.00 80.44 66 ASP A N 1
ATOM 559 C CA . ASP A 1 66 ? 21.043 -3.793 -20.781 1.00 80.44 66 ASP A CA 1
ATOM 560 C C . ASP A 1 66 ? 20.702 -2.314 -20.525 1.00 80.44 66 ASP A C 1
ATOM 562 O O . ASP A 1 66 ? 19.790 -1.999 -19.759 1.00 80.44 66 ASP A O 1
ATOM 566 N N . ARG A 1 67 ? 21.324 -1.385 -21.265 1.00 81.88 67 ARG A N 1
ATOM 567 C CA . ARG A 1 67 ? 21.032 0.056 -21.136 1.00 81.88 67 ARG A CA 1
ATOM 568 C C . ARG A 1 67 ? 19.621 0.436 -21.558 1.00 81.88 67 ARG A C 1
ATOM 570 O O . ARG A 1 67 ? 19.005 1.301 -20.933 1.00 81.88 67 ARG A O 1
ATOM 577 N N . VAL A 1 68 ? 19.100 -0.188 -22.610 1.00 86.38 68 VAL A N 1
ATOM 578 C CA . VAL A 1 68 ? 17.713 0.029 -23.035 1.00 86.38 68 VAL A CA 1
ATOM 579 C C . VAL A 1 68 ? 16.753 -0.502 -21.975 1.00 86.38 68 VAL A C 1
ATOM 581 O O . VAL A 1 68 ? 15.805 0.198 -21.628 1.00 86.38 68 VAL A O 1
ATOM 584 N N . ALA A 1 69 ? 17.003 -1.688 -21.422 1.00 84.56 69 ALA A N 1
ATOM 585 C CA . ALA A 1 69 ? 16.167 -2.274 -20.382 1.00 84.56 69 ALA A CA 1
ATOM 586 C C . ALA A 1 69 ? 16.190 -1.447 -19.087 1.00 84.56 69 ALA A C 1
ATOM 588 O O . ALA A 1 69 ? 15.134 -1.204 -18.499 1.00 84.56 69 ALA A O 1
ATOM 589 N N . GLU A 1 70 ? 17.360 -0.948 -18.681 1.00 85.38 70 GLU A N 1
ATOM 590 C CA . GLU A 1 70 ? 17.504 -0.010 -17.565 1.00 85.38 70 GLU A CA 1
ATOM 591 C C . GLU A 1 70 ? 16.678 1.260 -17.797 1.00 85.38 70 GLU A C 1
ATOM 593 O O . GLU A 1 70 ? 15.845 1.619 -16.963 1.00 85.38 70 GLU A O 1
ATOM 598 N N . PHE A 1 71 ? 16.829 1.897 -18.959 1.00 88.50 71 PHE A N 1
ATOM 599 C CA . PHE A 1 71 ? 16.067 3.097 -19.295 1.00 88.50 71 PHE A CA 1
ATOM 600 C C . PHE A 1 71 ? 14.554 2.847 -19.335 1.00 88.50 71 PHE A C 1
ATOM 602 O O . PHE A 1 71 ? 13.785 3.644 -18.796 1.00 88.50 71 PHE A O 1
ATOM 609 N N . VAL A 1 72 ? 14.113 1.750 -19.958 1.00 90.62 72 VAL A N 1
ATOM 610 C CA . VAL A 1 72 ? 12.690 1.392 -20.049 1.00 90.62 72 VAL A CA 1
ATOM 611 C C . VAL A 1 72 ? 12.114 1.147 -18.659 1.00 90.62 72 VAL A C 1
ATOM 613 O O . VAL A 1 72 ? 11.059 1.691 -18.347 1.00 90.62 72 VAL A O 1
ATOM 616 N N . THR A 1 73 ? 12.817 0.408 -17.803 1.00 89.69 73 THR A N 1
ATOM 617 C CA . THR A 1 73 ? 12.368 0.125 -16.432 1.00 89.69 73 THR A CA 1
ATOM 618 C C . THR A 1 73 ? 12.240 1.410 -15.618 1.00 89.69 73 THR A C 1
ATOM 620 O O . 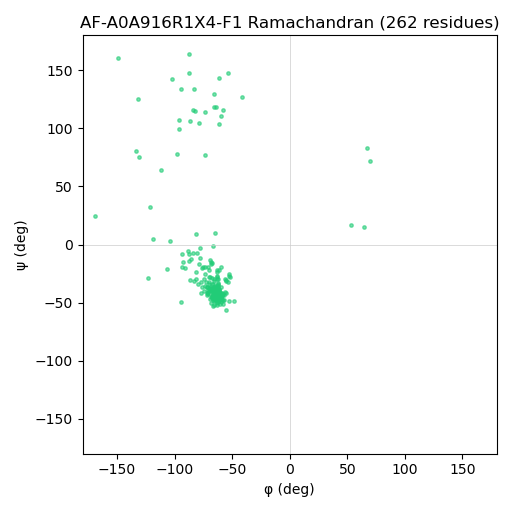THR A 1 73 ? 11.187 1.667 -15.035 1.00 89.69 73 THR A O 1
ATOM 623 N N . LEU A 1 74 ? 13.261 2.274 -15.641 1.00 91.94 74 LEU A N 1
ATOM 624 C CA . LEU A 1 74 ? 13.214 3.568 -14.952 1.00 91.94 74 LEU A CA 1
ATOM 625 C C . LEU A 1 74 ? 12.090 4.459 -15.488 1.00 91.94 74 LEU A C 1
ATOM 627 O O . LEU A 1 74 ? 11.401 5.122 -14.714 1.00 91.94 74 LEU A O 1
ATOM 631 N N . ARG A 1 75 ? 11.862 4.450 -16.805 1.00 91.44 75 ARG A N 1
ATOM 632 C CA . ARG A 1 75 ? 10.756 5.182 -17.426 1.00 91.44 75 ARG A CA 1
ATOM 633 C C . ARG A 1 75 ? 9.401 4.664 -16.955 1.00 91.44 75 ARG A C 1
ATOM 635 O O . ARG A 1 75 ? 8.546 5.485 -16.646 1.00 91.44 75 ARG A O 1
ATOM 642 N N . LEU A 1 76 ? 9.206 3.349 -16.887 1.00 92.50 76 LEU A N 1
ATOM 643 C CA . LEU A 1 76 ? 7.956 2.750 -16.412 1.00 92.50 76 LEU A CA 1
ATOM 644 C C . LEU A 1 76 ? 7.692 3.097 -14.944 1.00 92.50 76 LEU A C 1
ATOM 646 O O . LEU A 1 76 ? 6.572 3.478 -14.599 1.00 92.50 76 LEU A O 1
ATOM 650 N N . ILE A 1 77 ? 8.722 3.039 -14.094 1.00 93.69 77 ILE A N 1
ATOM 651 C CA . ILE A 1 77 ? 8.581 3.422 -12.685 1.00 93.69 77 ILE A CA 1
ATOM 652 C C . ILE A 1 77 ? 8.240 4.913 -12.565 1.00 93.69 77 ILE A C 1
ATOM 654 O O . ILE A 1 77 ? 7.286 5.255 -11.872 1.00 93.69 77 ILE A O 1
ATOM 658 N N . ASN A 1 78 ? 8.938 5.795 -13.288 1.00 93.12 78 ASN A N 1
ATOM 659 C CA . ASN A 1 78 ? 8.637 7.231 -13.286 1.00 93.12 78 ASN A CA 1
ATOM 660 C C . ASN A 1 78 ? 7.218 7.527 -13.798 1.00 93.12 78 ASN A C 1
ATOM 662 O O . ASN A 1 78 ? 6.508 8.327 -13.202 1.00 93.12 78 ASN A O 1
ATOM 666 N N . GLN A 1 79 ? 6.770 6.859 -14.866 1.00 92.62 79 GLN A N 1
ATOM 667 C CA . GLN A 1 79 ? 5.402 7.008 -15.377 1.00 92.62 79 GLN A CA 1
ATOM 668 C C . GLN A 1 79 ? 4.356 6.567 -14.349 1.00 92.62 79 GLN A C 1
ATOM 670 O O . GLN A 1 79 ? 3.319 7.213 -14.204 1.00 92.62 79 GLN A O 1
ATOM 675 N N . THR A 1 80 ? 4.644 5.495 -13.612 1.00 92.38 80 THR A N 1
ATOM 676 C CA . THR A 1 80 ? 3.783 5.020 -12.523 1.00 92.38 80 THR A CA 1
ATOM 677 C C . THR A 1 80 ? 3.751 6.035 -11.382 1.00 92.38 80 THR A C 1
ATOM 679 O O . THR A 1 80 ? 2.676 6.415 -10.928 1.00 92.38 80 THR A O 1
ATOM 682 N N . GLN A 1 81 ? 4.915 6.545 -10.973 1.00 93.00 81 GLN A N 1
ATOM 683 C CA . GLN A 1 81 ? 5.042 7.569 -9.937 1.00 93.00 81 GLN A CA 1
ATOM 684 C C . GLN A 1 81 ? 4.280 8.848 -10.312 1.00 93.00 81 GLN A C 1
ATOM 686 O O . GLN A 1 81 ? 3.536 9.374 -9.491 1.00 93.00 81 GLN A O 1
ATOM 691 N N . GLU A 1 82 ? 4.381 9.309 -11.562 1.00 92.19 82 GLU A N 1
ATOM 692 C CA . GLU A 1 82 ? 3.602 10.448 -12.056 1.00 92.19 82 GLU A CA 1
ATOM 693 C C . GLU A 1 82 ? 2.090 10.193 -12.007 1.00 92.19 82 GLU A C 1
ATOM 695 O O . GLU A 1 82 ? 1.334 11.095 -11.653 1.00 92.19 82 GLU A O 1
ATOM 700 N N . SER A 1 83 ? 1.633 8.990 -12.367 1.00 90.62 83 SER A N 1
ATOM 701 C CA . SER A 1 83 ? 0.208 8.630 -12.314 1.00 90.62 83 SER A CA 1
ATOM 702 C C . SER A 1 83 ? -0.325 8.604 -10.878 1.00 90.62 83 SER A C 1
ATOM 704 O O . SER A 1 83 ? -1.450 9.046 -10.629 1.00 90.62 83 SER A O 1
ATOM 706 N N . ILE A 1 84 ? 0.498 8.143 -9.931 1.00 90.50 84 ILE A N 1
ATOM 707 C CA . ILE A 1 84 ? 0.192 8.152 -8.497 1.00 90.50 84 ILE A CA 1
ATOM 708 C C . ILE A 1 84 ? 0.154 9.588 -7.969 1.00 90.50 84 ILE A C 1
ATOM 710 O O . ILE A 1 84 ? -0.845 9.968 -7.373 1.00 90.50 84 ILE A O 1
ATOM 714 N N . GLN A 1 85 ? 1.171 10.408 -8.247 1.00 87.88 85 GLN A N 1
ATOM 715 C CA . GLN A 1 85 ? 1.234 11.810 -7.802 1.00 87.88 85 GLN A CA 1
ATOM 716 C C . GLN A 1 85 ? 0.106 12.679 -8.377 1.00 87.88 85 GLN A C 1
ATOM 718 O O . GLN A 1 85 ? -0.313 13.648 -7.753 1.00 87.88 85 GLN A O 1
ATOM 723 N N . LYS A 1 86 ? -0.394 12.352 -9.574 1.00 88.81 86 LYS A N 1
ATOM 724 C CA . LYS A 1 86 ? -1.569 13.010 -10.175 1.00 88.81 86 LYS A CA 1
ATOM 725 C C . LYS A 1 86 ? -2.893 12.471 -9.621 1.00 88.81 86 LYS A C 1
ATOM 727 O O . LYS A 1 86 ? -3.956 12.982 -9.971 1.00 88.81 86 LYS A O 1
ATOM 732 N N . GLY A 1 87 ? -2.864 11.413 -8.811 1.00 84.44 87 GLY A N 1
ATOM 733 C CA . GLY A 1 87 ? -4.053 10.736 -8.299 1.00 84.44 87 GLY A CA 1
ATOM 734 C C . GLY A 1 87 ? -4.901 10.060 -9.380 1.00 84.44 87 GLY A C 1
ATOM 735 O O . GLY A 1 87 ? -6.060 9.737 -9.125 1.00 84.44 87 GLY A O 1
ATOM 736 N N . ASP A 1 88 ? -4.374 9.863 -10.594 1.00 82.31 88 ASP A N 1
ATOM 737 C CA . ASP A 1 88 ? -5.103 9.221 -11.698 1.00 82.31 88 ASP A CA 1
ATOM 738 C C . ASP A 1 88 ? -5.371 7.742 -11.376 1.00 82.31 88 ASP A C 1
ATOM 740 O O . ASP A 1 88 ? -6.465 7.228 -11.608 1.00 82.31 88 ASP A O 1
ATOM 744 N N . MET A 1 89 ? -4.386 7.073 -10.768 1.00 78.25 89 MET A N 1
ATOM 745 C CA . MET A 1 89 ? -4.491 5.671 -10.362 1.00 78.25 89 MET A CA 1
ATOM 746 C C . MET A 1 89 ? -5.518 5.469 -9.239 1.00 78.25 89 MET A C 1
ATOM 748 O O . MET A 1 89 ? -6.355 4.574 -9.327 1.00 78.25 89 MET A O 1
ATOM 752 N N . ALA A 1 90 ? -5.497 6.329 -8.215 1.00 76.62 90 ALA A N 1
ATOM 753 C CA . ALA A 1 90 ? -6.461 6.278 -7.116 1.00 76.62 90 ALA A CA 1
ATOM 754 C C . ALA A 1 90 ? -7.893 6.522 -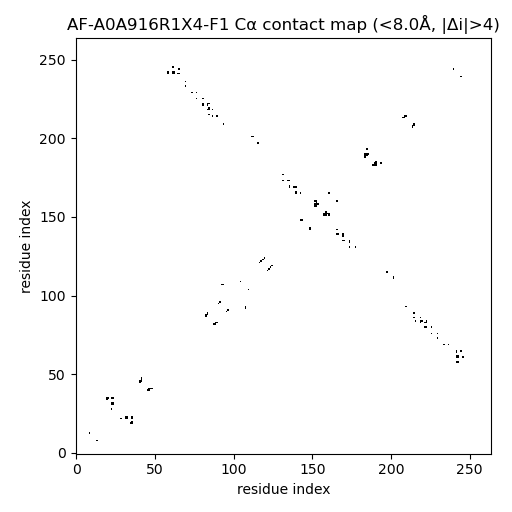7.616 1.00 76.62 90 ALA A C 1
ATOM 756 O O . ALA A 1 90 ? -8.803 5.769 -7.274 1.00 76.62 90 ALA A O 1
ATOM 757 N N . ARG A 1 91 ? -8.084 7.515 -8.496 1.00 75.50 91 ARG A N 1
ATOM 758 C CA . ARG A 1 91 ? -9.386 7.801 -9.115 1.00 75.50 91 ARG A CA 1
ATOM 759 C C . ARG A 1 91 ? -9.910 6.628 -9.939 1.00 75.50 91 ARG A C 1
ATOM 761 O O . ARG A 1 91 ? -11.075 6.288 -9.791 1.00 75.50 91 ARG A O 1
ATOM 768 N N . SER A 1 92 ? -9.059 5.980 -10.735 1.00 74.38 92 SER A N 1
ATOM 769 C CA . SER A 1 92 ? -9.436 4.802 -11.532 1.00 74.38 92 SER A CA 1
ATOM 770 C C . SER A 1 92 ? -9.903 3.618 -10.670 1.00 74.38 92 SER A C 1
ATOM 772 O O . SER A 1 92 ? -10.860 2.934 -11.021 1.00 74.38 92 SER A O 1
ATOM 774 N N . LEU A 1 93 ? -9.262 3.393 -9.516 1.00 71.88 93 LEU A N 1
ATOM 775 C CA . LEU A 1 93 ? -9.615 2.302 -8.600 1.00 71.88 93 LEU A CA 1
ATOM 776 C C . LEU A 1 93 ? -10.873 2.600 -7.771 1.00 71.88 93 LEU A C 1
ATOM 778 O O . LEU A 1 93 ? -11.702 1.715 -7.571 1.00 71.88 93 LEU A O 1
ATOM 782 N N . LEU A 1 94 ? -11.015 3.831 -7.269 1.00 70.38 94 LEU A N 1
ATOM 783 C CA . LEU A 1 94 ? -12.132 4.227 -6.400 1.00 70.38 94 LEU A CA 1
ATOM 784 C C . LEU A 1 94 ? -13.407 4.558 -7.184 1.00 70.38 94 LEU A C 1
ATOM 786 O O . LEU A 1 94 ? -14.510 4.338 -6.683 1.00 70.38 94 LEU A O 1
ATOM 790 N N . SER A 1 95 ? -13.245 5.048 -8.410 1.00 66.19 95 SER A N 1
ATOM 791 C CA . SER A 1 95 ? -14.318 5.419 -9.328 1.00 66.19 95 SER A CA 1
ATOM 792 C C . SER A 1 95 ? -14.003 4.847 -10.712 1.00 66.19 95 SER A C 1
ATOM 794 O O . SER A 1 95 ? -13.498 5.577 -11.568 1.00 66.19 95 SER A O 1
ATOM 796 N N . PRO A 1 96 ? -14.282 3.551 -10.956 1.00 59.72 96 PRO A N 1
ATOM 797 C CA . PRO A 1 96 ? -14.053 2.945 -12.260 1.00 59.72 96 PRO A CA 1
ATOM 798 C C . PRO A 1 96 ? -14.909 3.667 -13.306 1.00 59.72 96 PRO A C 1
ATOM 800 O O . PRO A 1 96 ? -16.129 3.487 -13.367 1.00 59.72 96 PRO A O 1
ATOM 803 N N . GLU A 1 97 ? -14.280 4.524 -14.110 1.00 56.41 97 GLU A N 1
ATOM 804 C CA . GLU A 1 97 ? -14.904 5.130 -15.283 1.00 56.41 97 GLU A CA 1
ATOM 805 C C . GLU A 1 97 ? -15.468 4.008 -16.182 1.00 56.41 97 GLU A C 1
ATOM 807 O O . GLU A 1 97 ? -14.887 2.923 -16.263 1.00 56.41 97 GLU A O 1
ATOM 812 N N . PRO A 1 98 ? -16.575 4.229 -16.912 1.00 53.41 98 PRO A N 1
ATOM 813 C CA . PRO A 1 98 ? -17.212 3.209 -17.757 1.00 53.41 98 PRO A CA 1
ATOM 814 C C . PRO A 1 98 ? -16.359 2.719 -18.954 1.00 53.41 98 PRO A C 1
ATOM 816 O O . PRO A 1 98 ? -16.863 2.006 -19.822 1.00 53.41 98 PRO A O 1
ATOM 819 N N . GLY A 1 99 ? -15.076 3.080 -19.026 1.00 50.41 99 GLY A N 1
ATOM 820 C CA . GLY A 1 99 ? -14.142 2.706 -20.082 1.00 50.41 99 GLY A CA 1
ATOM 821 C C . GLY A 1 99 ? -13.297 1.488 -19.714 1.00 50.41 99 GLY A C 1
ATOM 822 O O . GLY A 1 99 ? -12.333 1.601 -18.971 1.00 50.41 99 GLY A O 1
ATOM 823 N N . ILE A 1 100 ? -13.616 0.354 -20.344 1.00 49.94 100 ILE A N 1
ATOM 824 C CA . ILE A 1 100 ? -12.881 -0.925 -20.315 1.00 49.94 100 ILE A CA 1
ATOM 825 C C . ILE A 1 100 ? -12.947 -1.642 -18.958 1.00 49.94 100 ILE A C 1
ATOM 827 O O . ILE A 1 100 ? -11.964 -1.799 -18.240 1.00 49.94 100 ILE A O 1
ATOM 831 N N . LYS A 1 101 ? -14.131 -2.178 -18.659 1.00 53.78 101 LYS A N 1
ATOM 832 C CA . LYS A 1 101 ? -14.281 -3.269 -17.696 1.00 53.78 101 LYS A CA 1
ATOM 833 C C . LYS A 1 101 ? -13.772 -4.563 -18.332 1.00 53.78 101 LYS A C 1
ATOM 835 O O . LYS A 1 101 ? -14.355 -5.038 -19.304 1.00 53.78 101 LYS A O 1
ATOM 840 N N . ILE A 1 102 ? -12.686 -5.126 -17.802 1.00 61.38 102 ILE A N 1
ATOM 841 C CA . ILE A 1 102 ? -12.252 -6.493 -18.150 1.00 61.38 102 ILE A CA 1
ATOM 842 C C . ILE A 1 102 ? -13.250 -7.508 -17.560 1.00 61.38 102 ILE A C 1
ATOM 844 O O . ILE A 1 102 ? -13.450 -8.579 -18.128 1.00 61.38 102 ILE A O 1
ATOM 848 N N . ASN A 1 103 ? -13.914 -7.148 -16.453 1.00 55.62 103 ASN A N 1
ATOM 849 C CA . ASN A 1 103 ? -14.943 -7.938 -15.787 1.00 55.62 103 ASN A CA 1
ATOM 850 C C . ASN A 1 103 ? -15.981 -7.029 -15.086 1.00 55.62 103 ASN A C 1
ATOM 852 O O . ASN A 1 103 ? -15.702 -5.866 -14.807 1.00 55.62 103 ASN A O 1
ATOM 856 N N . ASP A 1 104 ? -17.168 -7.555 -14.777 1.00 58.16 104 ASP A N 1
ATOM 857 C CA . ASP A 1 104 ? -18.259 -6.832 -14.092 1.00 58.16 104 ASP A CA 1
ATOM 858 C C . ASP A 1 104 ? -18.098 -6.763 -12.560 1.00 58.16 104 ASP A C 1
ATOM 860 O O . ASP A 1 104 ? -19.006 -6.344 -11.840 1.00 58.16 104 ASP A O 1
ATOM 864 N N . VAL A 1 105 ? -16.942 -7.178 -12.045 1.00 59.66 105 VAL A N 1
ATOM 865 C CA . VAL A 1 105 ? -16.659 -7.251 -10.611 1.00 59.66 105 VAL A CA 1
ATOM 866 C C . VAL A 1 105 ? -15.954 -5.975 -10.167 1.00 59.66 105 VAL A C 1
ATOM 868 O O . VAL A 1 105 ? -15.014 -5.543 -10.813 1.00 59.66 105 VAL A O 1
ATOM 871 N N . ASN A 1 106 ? -16.382 -5.383 -9.051 1.00 69.50 106 ASN A N 1
ATOM 872 C CA . ASN A 1 106 ? -15.639 -4.303 -8.407 1.00 69.50 106 ASN A CA 1
ATOM 873 C C . ASN A 1 106 ? -14.479 -4.911 -7.597 1.00 69.50 106 ASN A C 1
ATOM 875 O O . ASN A 1 106 ? -14.691 -5.500 -6.535 1.00 69.50 106 ASN A O 1
ATOM 879 N N . GLU A 1 107 ? -13.251 -4.812 -8.104 1.00 71.38 107 GLU A N 1
ATOM 880 C CA . GLU A 1 107 ? -12.077 -5.441 -7.489 1.00 71.38 107 GLU A CA 1
ATOM 881 C C . GLU A 1 107 ? -11.784 -4.891 -6.090 1.00 71.38 107 GLU A C 1
ATOM 883 O O . GLU A 1 107 ? -11.393 -5.656 -5.206 1.00 71.38 107 GLU A O 1
ATOM 888 N N . VAL A 1 108 ? -12.018 -3.594 -5.861 1.00 69.81 108 VAL A N 1
ATOM 889 C CA . VAL A 1 108 ? -11.841 -2.970 -4.541 1.00 69.81 108 VAL A CA 1
ATOM 890 C C . VAL A 1 108 ? -12.810 -3.585 -3.539 1.00 69.81 108 VAL A C 1
ATOM 892 O O . VAL A 1 108 ? -12.400 -3.966 -2.448 1.00 69.81 108 VAL A O 1
ATOM 895 N N . GLU A 1 109 ? -14.073 -3.763 -3.920 1.00 70.00 109 GLU A N 1
ATOM 896 C CA . GLU A 1 109 ? -15.069 -4.426 -3.076 1.00 70.00 109 GLU A CA 1
ATOM 897 C C . GLU A 1 109 ? -14.672 -5.869 -2.741 1.00 70.00 109 GLU A C 1
ATOM 899 O O . GLU A 1 109 ? -14.706 -6.260 -1.574 1.00 70.00 109 GLU A O 1
ATOM 904 N N . VAL A 1 110 ? -14.222 -6.645 -3.730 1.00 76.12 110 VAL A N 1
ATOM 905 C CA . VAL A 1 110 ? -13.794 -8.034 -3.503 1.00 76.12 110 VAL A CA 1
ATOM 906 C C . VAL A 1 110 ? -12.567 -8.113 -2.595 1.00 76.12 110 VAL A C 1
ATOM 908 O O . VAL A 1 110 ? -12.523 -8.960 -1.698 1.00 76.12 110 VAL A O 1
ATOM 911 N N . ILE A 1 111 ? -11.576 -7.240 -2.791 1.00 74.62 111 ILE A N 1
ATOM 912 C CA . ILE A 1 111 ? -10.366 -7.206 -1.960 1.00 74.62 111 ILE A CA 1
ATOM 913 C C . ILE A 1 111 ? -10.707 -6.763 -0.535 1.00 74.62 111 ILE A C 1
ATOM 915 O O . ILE A 1 111 ? -10.252 -7.407 0.412 1.00 74.62 111 ILE A O 1
ATOM 919 N N . SER A 1 112 ? -11.528 -5.721 -0.363 1.00 68.06 112 SER A N 1
ATOM 920 C CA . SER A 1 112 ? -11.978 -5.257 0.954 1.00 68.06 112 SER A CA 1
ATOM 921 C C . SER A 1 112 ? -12.742 -6.346 1.702 1.00 68.06 112 SER A C 1
ATOM 923 O O . SER A 1 112 ? -12.405 -6.631 2.850 1.00 68.06 112 SER A O 1
ATOM 925 N N . ASN A 1 113 ? -13.692 -7.019 1.044 1.00 70.94 113 ASN A N 1
ATOM 926 C CA . ASN A 1 113 ? -14.442 -8.128 1.642 1.00 70.94 113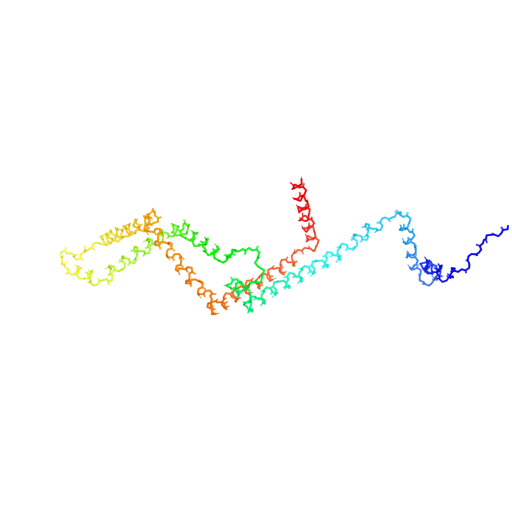 ASN A CA 1
ATOM 927 C C . ASN A 1 113 ? -13.503 -9.263 2.057 1.00 70.94 113 ASN A C 1
ATOM 929 O O . ASN A 1 113 ? -13.561 -9.753 3.183 1.00 70.94 113 ASN A O 1
ATOM 933 N N . ARG A 1 114 ? -12.549 -9.625 1.193 1.00 78.50 114 ARG A N 1
ATOM 934 C CA . ARG A 1 114 ? -11.574 -10.670 1.509 1.00 78.50 114 ARG A CA 1
ATOM 935 C C . ARG A 1 114 ? -10.652 -10.284 2.668 1.00 78.50 114 ARG A C 1
ATOM 937 O O . ARG A 1 114 ? -10.306 -11.146 3.476 1.00 78.50 114 ARG A O 1
ATOM 944 N N . LEU A 1 115 ? -10.215 -9.029 2.745 1.00 74.38 115 LEU A N 1
ATOM 945 C CA . LEU A 1 115 ? -9.380 -8.540 3.841 1.00 74.38 115 LEU A CA 1
ATOM 946 C C . LEU A 1 115 ? -10.157 -8.525 5.164 1.00 74.38 115 LEU A C 1
ATOM 948 O O . LEU A 1 115 ? -9.600 -8.877 6.207 1.00 74.38 115 LEU A O 1
ATOM 952 N N . LEU A 1 116 ? -11.445 -8.187 5.115 1.00 68.38 116 LEU A N 1
ATOM 953 C CA . LEU A 1 116 ? -12.341 -8.241 6.265 1.00 68.38 116 LEU A CA 1
ATOM 954 C C . LEU A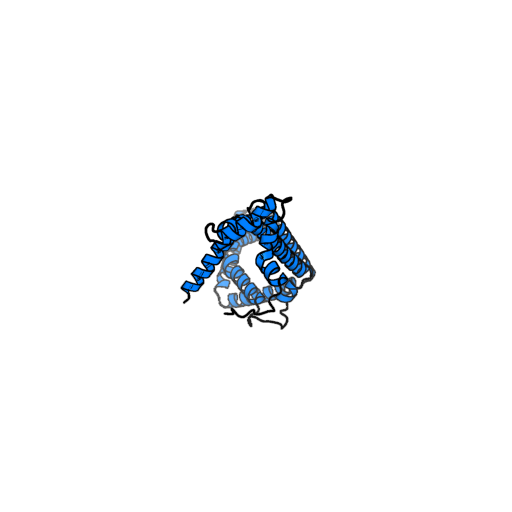 1 116 ? -12.565 -9.673 6.741 1.00 68.38 116 LEU A C 1
ATOM 956 O O . LEU A 1 116 ? -12.363 -9.938 7.922 1.00 68.38 116 LEU A O 1
ATOM 960 N N . ASP A 1 117 ? -12.834 -10.614 5.838 1.00 69.88 117 ASP A N 1
ATOM 961 C CA . ASP A 1 117 ? -12.936 -12.037 6.180 1.00 69.88 117 ASP A CA 1
ATOM 962 C C . ASP A 1 117 ? -11.653 -12.548 6.842 1.00 69.88 117 ASP A C 1
ATOM 964 O O . ASP A 1 117 ? -11.679 -13.263 7.845 1.00 69.88 117 ASP A O 1
ATOM 968 N N . LEU A 1 118 ? -10.491 -12.171 6.299 1.00 78.12 118 LEU A N 1
ATOM 969 C CA . LEU A 1 118 ? -9.208 -12.516 6.906 1.00 78.12 118 LEU A CA 1
ATOM 970 C C . LEU A 1 118 ? -9.073 -11.902 8.302 1.00 78.12 118 LEU A C 1
ATOM 972 O O . LEU A 1 118 ? -8.572 -12.568 9.208 1.00 78.12 118 LEU A O 1
ATOM 976 N N . THR A 1 119 ? -9.534 -10.671 8.491 1.00 69.12 119 THR A N 1
ATOM 977 C CA . THR A 1 119 ? -9.475 -9.987 9.782 1.00 69.12 119 THR A CA 1
ATOM 978 C C . THR A 1 119 ? -10.377 -10.676 10.802 1.00 69.12 119 THR A C 1
ATOM 980 O O . THR A 1 119 ? -9.889 -11.096 11.850 1.00 69.12 119 THR A O 1
ATOM 983 N N . VAL A 1 120 ? -11.649 -10.889 10.466 1.00 68.50 120 VAL A N 1
ATOM 984 C CA . VAL A 1 120 ? -12.658 -11.488 11.350 1.00 68.50 120 VAL A CA 1
ATOM 985 C C . VAL A 1 120 ? -12.331 -12.944 11.672 1.00 68.50 120 VAL A C 1
ATOM 987 O O . VAL A 1 120 ? -12.308 -13.329 12.837 1.00 68.50 120 VAL A O 1
ATOM 990 N N . TYR A 1 121 ? -12.012 -13.756 10.665 1.00 69.06 121 TYR A N 1
ATOM 991 C CA . TYR A 1 121 ? -11.858 -15.199 10.860 1.00 69.06 121 TYR A CA 1
ATOM 992 C C . TYR A 1 121 ? -10.423 -15.648 11.142 1.00 69.06 121 TYR A C 1
ATOM 994 O O . TYR A 1 121 ? -10.225 -16.759 11.636 1.00 69.06 121 TYR A O 1
ATOM 1002 N N . LYS A 1 122 ? -9.397 -14.844 10.818 1.00 73.62 122 LYS A N 1
ATOM 1003 C CA . LYS A 1 122 ? -7.989 -15.254 10.999 1.00 73.62 122 LYS A CA 1
ATOM 1004 C C . LYS A 1 122 ? -7.153 -14.336 11.873 1.00 73.62 122 LYS A C 1
ATOM 1006 O O . LYS A 1 122 ? -6.185 -14.837 12.445 1.00 73.62 122 LYS A O 1
ATOM 1011 N N . VAL A 1 123 ? -7.448 -13.039 11.950 1.00 75.94 123 VAL A N 1
ATOM 1012 C CA . VAL A 1 123 ? -6.658 -12.093 12.758 1.00 75.94 123 VAL A CA 1
ATOM 1013 C C . VAL A 1 123 ? -7.264 -11.925 14.146 1.00 75.94 123 VAL A C 1
ATOM 1015 O O . VAL A 1 123 ? -6.533 -12.107 15.116 1.00 75.94 123 VAL A O 1
ATOM 1018 N N . LEU A 1 124 ? -8.574 -11.674 14.260 1.00 70.75 124 LEU A N 1
ATOM 1019 C CA . LEU A 1 124 ? -9.267 -11.497 15.544 1.00 70.75 124 LEU A CA 1
ATOM 1020 C C . LEU A 1 124 ? -9.013 -12.658 16.521 1.00 70.75 124 LEU A C 1
ATOM 1022 O O . LEU A 1 124 ? -8.571 -12.382 17.637 1.00 70.75 124 LEU A O 1
ATOM 1026 N N . PRO A 1 125 ? -9.139 -13.941 16.122 1.00 72.56 125 PRO A N 1
ATOM 1027 C CA . PRO A 1 125 ? -8.828 -15.056 17.018 1.00 72.56 125 PRO A CA 1
ATOM 1028 C C . PRO A 1 125 ? -7.356 -15.100 17.452 1.00 72.56 125 PRO A C 1
ATOM 1030 O O . PRO A 1 125 ? -7.035 -15.558 18.543 1.00 72.56 125 PRO A O 1
ATOM 1033 N N . LYS A 1 126 ? -6.431 -14.622 16.610 1.00 76.94 126 LYS A N 1
ATOM 1034 C CA . LYS A 1 126 ? -4.996 -14.605 16.935 1.00 76.94 126 LYS A CA 1
ATOM 1035 C C . LYS A 1 126 ? -4.625 -13.483 17.891 1.00 76.94 126 LYS A C 1
ATOM 1037 O O . LYS A 1 126 ? -3.686 -13.667 18.661 1.00 76.94 126 LYS A O 1
ATOM 1042 N N . ILE A 1 127 ? -5.321 -12.345 17.814 1.00 79.62 127 ILE A N 1
ATOM 1043 C CA . ILE A 1 127 ? -5.083 -11.206 18.708 1.00 79.62 127 ILE A CA 1
ATOM 1044 C C . ILE A 1 127 ? -5.885 -11.285 20.019 1.00 79.62 127 ILE A C 1
ATOM 1046 O O . ILE A 1 127 ? -5.686 -10.495 20.940 1.00 79.62 127 ILE A O 1
ATOM 1050 N N . GLN A 1 128 ? -6.800 -12.252 20.103 1.00 69.50 128 GLN A N 1
ATOM 1051 C CA . GLN A 1 128 ? -7.682 -12.504 21.236 1.00 69.50 128 GLN A CA 1
ATOM 1052 C C . GLN A 1 128 ? -6.980 -12.531 22.609 1.00 69.50 128 GLN A C 1
ATOM 1054 O O . GLN A 1 128 ? -7.435 -11.802 23.490 1.00 69.50 128 GLN A O 1
ATOM 1059 N N . PRO A 1 129 ? -5.856 -13.248 22.814 1.00 78.88 129 PRO A N 1
ATOM 1060 C CA . PRO A 1 129 ? -5.174 -13.249 24.113 1.00 78.88 129 PRO A CA 1
ATOM 1061 C C . PRO A 1 129 ? -4.582 -11.880 24.491 1.00 78.88 129 PRO A C 1
ATOM 1063 O O . PRO A 1 129 ? -4.495 -11.544 25.675 1.00 78.88 129 PRO A O 1
ATOM 1066 N N . GLN A 1 130 ? -4.187 -11.051 23.514 1.00 79.75 130 GLN A N 1
ATOM 1067 C CA . GLN A 1 130 ? -3.753 -9.682 23.815 1.00 79.75 130 GLN A CA 1
ATOM 1068 C C . GLN A 1 130 ? -4.941 -8.782 24.175 1.00 79.75 130 GLN A C 1
ATOM 1070 O O . GLN A 1 130 ? -4.806 -7.944 25.066 1.00 79.75 130 GLN A O 1
ATOM 1075 N N . MET A 1 131 ? -6.103 -8.968 23.538 1.00 76.31 131 MET A N 1
ATOM 1076 C CA . MET A 1 131 ? -7.330 -8.250 23.910 1.00 76.31 131 MET A CA 1
ATOM 1077 C C . MET A 1 131 ? -7.791 -8.616 25.326 1.00 76.31 131 MET A C 1
ATOM 1079 O O . MET A 1 131 ? -8.160 -7.729 26.088 1.00 76.31 131 MET A O 1
ATOM 1083 N N . GLU A 1 132 ? -7.708 -9.894 25.701 1.00 75.38 132 GLU A N 1
ATOM 1084 C CA . GLU A 1 132 ? -7.993 -10.381 27.057 1.00 75.38 132 GLU A CA 1
ATOM 1085 C C . GLU A 1 132 ? -7.078 -9.719 28.094 1.00 75.38 132 GLU A C 1
ATOM 1087 O O . GLU A 1 132 ? -7.544 -9.174 29.092 1.00 75.38 132 GLU A O 1
ATOM 1092 N N . SER A 1 133 ? -5.773 -9.678 27.811 1.00 82.31 133 SER A N 1
ATOM 1093 C CA . SER A 1 133 ? -4.793 -9.028 28.687 1.00 82.31 133 SER A CA 1
ATOM 1094 C C . SER A 1 133 ? -5.071 -7.528 28.851 1.00 82.31 133 SER A C 1
ATOM 1096 O O . SER A 1 133 ? -4.940 -6.988 29.951 1.00 82.31 133 SER A O 1
ATOM 1098 N N . LEU A 1 134 ? -5.474 -6.850 27.768 1.00 82.06 134 LEU A N 1
ATOM 1099 C CA . LEU A 1 134 ? -5.844 -5.435 27.801 1.00 82.06 134 LEU A CA 1
ATOM 1100 C C . LEU A 1 134 ? -7.124 -5.212 28.614 1.00 82.06 134 LEU A C 1
ATOM 1102 O O . LEU A 1 134 ? -7.145 -4.325 29.463 1.00 82.06 134 LEU A O 1
ATOM 1106 N N . LEU A 1 135 ? -8.157 -6.032 28.402 1.00 81.69 135 LEU A N 1
ATOM 1107 C CA . LEU A 1 135 ? -9.407 -5.975 29.164 1.00 81.69 135 LEU A CA 1
ATOM 1108 C C . LEU A 1 135 ?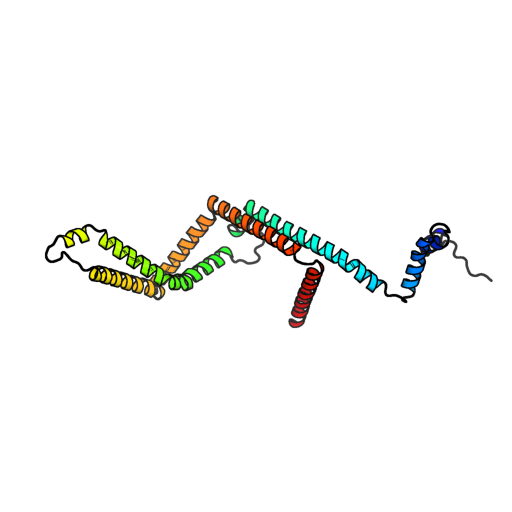 -9.157 -6.200 30.651 1.00 81.69 135 LEU A C 1
ATOM 1110 O O . LEU A 1 135 ? -9.620 -5.400 31.462 1.00 81.69 135 LEU A O 1
ATOM 1114 N N . HIS A 1 136 ? -8.372 -7.219 31.004 1.00 78.31 136 HIS A N 1
ATOM 1115 C CA . HIS A 1 136 ? -8.001 -7.490 32.387 1.00 78.31 136 HIS A CA 1
ATOM 1116 C C . HIS A 1 136 ? -7.318 -6.275 33.025 1.00 78.31 136 HIS A C 1
ATOM 1118 O O . HIS A 1 136 ? -7.713 -5.837 34.106 1.00 78.31 136 HIS A O 1
ATOM 1124 N N . HIS A 1 137 ? -6.340 -5.686 32.331 1.00 84.69 137 HIS A N 1
ATOM 1125 C CA . HIS A 1 137 ? -5.621 -4.510 32.812 1.00 84.69 137 HIS A CA 1
ATOM 1126 C C . HIS A 1 137 ? -6.527 -3.280 32.957 1.00 84.69 137 HIS A C 1
ATOM 1128 O O . HIS A 1 137 ? -6.442 -2.566 33.960 1.00 84.69 137 HIS A O 1
ATOM 1134 N N . SER A 1 138 ? -7.409 -3.034 31.986 1.00 82.69 138 SER A N 1
ATOM 1135 C CA . SER A 1 138 ? -8.362 -1.924 32.029 1.00 82.69 138 SER A CA 1
ATOM 1136 C C . SER A 1 138 ? -9.380 -2.094 33.153 1.00 82.69 138 SER A C 1
ATOM 1138 O O . SER A 1 138 ? -9.670 -1.122 33.845 1.00 82.69 138 SER A O 1
ATOM 1140 N N . LEU A 1 139 ? -9.887 -3.310 33.381 1.00 80.62 139 LEU A N 1
ATOM 1141 C CA . LEU A 1 139 ? -10.844 -3.582 34.452 1.00 80.62 139 LEU A CA 1
ATOM 1142 C C . LEU A 1 139 ? -10.185 -3.502 35.832 1.00 80.62 139 LEU A C 1
ATOM 1144 O O . LEU A 1 139 ? -10.738 -2.892 36.743 1.00 80.62 139 LEU A O 1
ATOM 1148 N N . GLU A 1 140 ? -8.982 -4.061 35.978 1.00 79.19 140 GLU A N 1
ATOM 1149 C CA . GLU A 1 140 ? -8.197 -3.951 37.208 1.00 79.19 140 GLU A CA 1
ATOM 1150 C C . GLU A 1 140 ? -7.897 -2.481 37.540 1.00 79.19 140 GLU A C 1
ATOM 1152 O O . GLU A 1 140 ? -8.082 -2.062 38.684 1.00 79.19 140 GLU A O 1
ATOM 1157 N N . SER A 1 141 ? -7.495 -1.687 36.544 1.00 81.81 141 SER A N 1
ATOM 1158 C CA . SER A 1 141 ? -7.240 -0.251 36.712 1.00 81.81 141 SER A CA 1
ATOM 1159 C C . SER A 1 141 ? -8.520 0.511 37.065 1.00 81.81 141 SER A C 1
ATOM 1161 O O . SER A 1 141 ? -8.538 1.233 38.056 1.00 81.81 141 SER A O 1
ATOM 1163 N N . ALA A 1 142 ? -9.621 0.279 36.344 1.00 80.88 142 ALA A N 1
ATOM 1164 C CA . ALA A 1 142 ? -10.899 0.949 36.592 1.00 80.88 142 ALA A CA 1
ATOM 1165 C C . ALA A 1 142 ? -11.473 0.648 37.986 1.00 80.88 142 ALA A C 1
ATOM 1167 O O . ALA A 1 142 ? -12.079 1.519 38.608 1.00 80.88 142 ALA A O 1
ATOM 1168 N N . ILE A 1 143 ? -11.282 -0.573 38.497 1.00 76.62 143 ILE A N 1
ATOM 1169 C CA . ILE A 1 143 ? -11.714 -0.930 39.852 1.00 76.62 143 ILE A CA 1
ATOM 1170 C C . ILE A 1 143 ? -10.824 -0.246 40.898 1.00 76.62 143 ILE A C 1
ATOM 1172 O O . ILE A 1 143 ? -11.346 0.257 41.892 1.00 76.62 143 ILE A O 1
ATOM 1176 N N . LYS A 1 144 ? -9.503 -0.197 40.684 1.00 73.62 144 LYS A N 1
ATOM 1177 C CA . LYS A 1 144 ? -8.552 0.437 41.615 1.00 73.62 144 LYS A CA 1
ATOM 1178 C C . LYS A 1 144 ? -8.669 1.960 41.659 1.00 73.62 144 LYS A C 1
ATOM 1180 O O . LYS A 1 144 ? -8.429 2.545 42.709 1.00 73.62 144 LYS A O 1
ATOM 1185 N N . GLU A 1 145 ? -9.020 2.590 40.543 1.00 77.19 145 GLU A N 1
ATOM 1186 C CA . GLU A 1 145 ? -9.149 4.048 40.419 1.00 77.19 145 GLU A CA 1
ATOM 1187 C C . GLU A 1 145 ? -10.511 4.586 40.888 1.00 77.19 145 GLU A C 1
ATOM 1189 O O . GLU A 1 145 ? -10.698 5.798 40.971 1.00 77.19 145 GLU A O 1
ATOM 1194 N N . ASN A 1 146 ? -11.474 3.717 41.208 1.00 74.69 146 ASN A N 1
ATOM 1195 C CA . ASN A 1 146 ? -12.810 4.135 41.623 1.00 74.69 146 ASN A CA 1
ATOM 1196 C C . ASN A 1 146 ? -12.860 4.495 43.121 1.00 74.69 146 ASN A C 1
ATOM 1198 O O . ASN A 1 146 ? -12.439 3.709 43.972 1.00 74.69 146 ASN A O 1
ATOM 1202 N N . ASP A 1 147 ? -13.490 5.625 43.458 1.00 65.38 147 ASP A N 1
ATOM 1203 C CA . ASP A 1 147 ? -13.749 6.089 44.834 1.00 65.38 147 ASP A CA 1
ATOM 1204 C C . ASP A 1 147 ? -14.446 5.031 45.709 1.00 65.38 147 ASP A C 1
ATOM 1206 O O . ASP A 1 147 ? -14.313 5.023 46.938 1.00 65.38 147 ASP A O 1
ATOM 1210 N N . PHE A 1 148 ? -15.185 4.106 45.088 1.00 70.69 148 PHE A N 1
ATOM 1211 C CA . PHE A 1 148 ? -15.770 2.956 45.775 1.00 70.69 148 PHE A CA 1
ATOM 1212 C C . PHE A 1 148 ? -14.709 2.056 46.430 1.00 70.69 148 PHE A C 1
ATOM 1214 O O . PHE A 1 148 ? -14.900 1.632 47.570 1.00 70.69 148 PHE A O 1
ATOM 1221 N N . TYR A 1 149 ? -13.583 1.797 45.757 1.00 69.31 149 TYR A N 1
ATOM 1222 C CA . TYR A 1 149 ? -12.487 0.993 46.303 1.00 69.31 149 TYR A CA 1
ATOM 1223 C C . TYR A 1 149 ? -11.890 1.657 47.550 1.00 69.31 149 TYR A C 1
ATOM 1225 O O . TYR A 1 149 ? -11.753 1.013 48.592 1.00 69.31 149 TYR A O 1
ATOM 1233 N N . GLU A 1 150 ? -11.659 2.970 47.492 1.00 66.69 150 GLU A N 1
ATOM 1234 C CA . GLU A 1 150 ? -11.193 3.763 48.635 1.00 66.69 150 GLU A CA 1
ATOM 1235 C C . GLU A 1 150 ? -12.220 3.807 49.780 1.00 66.69 150 GLU A C 1
ATOM 1237 O O . GLU A 1 150 ? -11.855 3.720 50.953 1.00 66.69 150 GLU A O 1
ATOM 1242 N N . THR A 1 151 ? -13.517 3.858 49.464 1.00 68.75 151 THR A N 1
ATOM 1243 C CA . THR A 1 151 ? -14.607 3.850 50.457 1.00 68.75 151 THR A CA 1
ATOM 1244 C C . THR A 1 151 ? -14.713 2.506 51.185 1.00 68.75 151 THR A C 1
ATOM 1246 O O . THR A 1 151 ? -14.895 2.469 52.404 1.00 68.75 151 THR A O 1
ATOM 1249 N N . VAL A 1 152 ? -14.559 1.383 50.475 1.00 69.06 152 VAL A N 1
ATOM 1250 C CA . VAL A 1 152 ? -14.568 0.039 51.082 1.00 69.06 152 VAL A CA 1
ATOM 1251 C C . VAL A 1 152 ? -13.311 -0.189 51.927 1.00 69.06 152 VAL A C 1
ATOM 1253 O O . VAL A 1 152 ? -13.391 -0.793 53.001 1.00 69.06 152 VAL A O 1
ATOM 1256 N N . ARG A 1 153 ? -12.168 0.373 51.510 1.00 67.81 153 ARG A N 1
ATOM 1257 C CA . ARG A 1 153 ? -10.901 0.320 52.253 1.00 67.81 153 ARG A CA 1
ATOM 1258 C C . ARG A 1 153 ? -10.964 1.021 53.618 1.00 67.81 153 ARG A C 1
ATOM 1260 O O . ARG A 1 153 ? -10.242 0.650 54.542 1.00 67.81 153 ARG A O 1
ATOM 1267 N N . GLN A 1 154 ? -11.844 2.011 53.763 1.00 70.06 154 GLN A N 1
ATOM 1268 C CA . GLN A 1 154 ? -12.048 2.761 55.008 1.00 70.06 154 GLN A CA 1
ATOM 1269 C C . GLN A 1 154 ? -12.889 2.010 56.054 1.00 70.06 154 GLN A C 1
ATOM 1271 O O . GLN A 1 154 ? -12.928 2.423 57.215 1.00 70.06 154 GLN A O 1
ATOM 1276 N N . ILE A 1 155 ? -13.544 0.901 55.691 1.00 77.00 155 ILE A N 1
ATOM 1277 C CA . ILE A 1 155 ? -14.319 0.089 56.635 1.00 77.00 155 ILE A CA 1
ATOM 1278 C C . ILE A 1 155 ? -13.351 -0.848 57.377 1.00 77.00 155 ILE A C 1
ATOM 1280 O O . ILE A 1 155 ? -12.804 -1.755 56.759 1.00 77.00 155 ILE A O 1
ATOM 1284 N N . PRO A 1 156 ? -13.154 -0.726 58.703 1.00 62.59 156 PRO A N 1
ATOM 1285 C CA . PRO A 1 156 ? -12.127 -1.481 59.436 1.00 62.59 156 PRO A CA 1
ATOM 1286 C C . PRO A 1 156 ? -12.266 -3.016 59.365 1.00 62.59 156 PRO A C 1
ATOM 1288 O O . PRO A 1 156 ? -11.293 -3.724 59.597 1.00 62.59 156 PRO A O 1
ATOM 1291 N N . THR A 1 157 ? -13.446 -3.542 59.021 1.00 68.25 157 THR A N 1
ATOM 1292 C CA . THR A 1 157 ? -13.698 -4.985 58.820 1.00 68.25 157 THR A CA 1
ATOM 1293 C C . THR A 1 157 ? -13.489 -5.448 57.368 1.00 68.25 157 THR A C 1
ATOM 1295 O O . THR A 1 157 ? -13.294 -6.636 57.139 1.00 68.25 157 THR A O 1
ATOM 1298 N N . LEU A 1 158 ? -13.513 -4.529 56.394 1.00 65.44 158 LEU A N 1
ATOM 1299 C CA . LEU A 1 158 ? -13.365 -4.798 54.950 1.00 65.44 158 LEU A CA 1
ATOM 1300 C C . LEU A 1 158 ? -12.139 -4.098 54.334 1.00 65.44 158 LEU A C 1
ATOM 1302 O O . LEU A 1 158 ? -11.919 -4.183 53.131 1.00 65.44 158 LEU A O 1
ATOM 1306 N N . GLY A 1 159 ? -11.324 -3.430 55.157 1.00 56.25 159 GLY A N 1
ATOM 1307 C CA . GLY A 1 159 ? -10.278 -2.492 54.741 1.00 56.25 159 GLY A CA 1
ATOM 1308 C C . GLY A 1 159 ? -9.104 -3.097 53.970 1.00 56.25 159 GLY A C 1
ATOM 1309 O O . GLY A 1 159 ? -8.187 -2.392 53.555 1.00 56.25 159 GLY A O 1
ATOM 1310 N N . GLN A 1 160 ? -9.125 -4.410 53.778 1.00 58.94 160 GLN A N 1
ATOM 1311 C CA . GLN A 1 160 ? -8.197 -5.149 52.944 1.00 58.94 160 GLN A CA 1
ATOM 1312 C C . GLN A 1 160 ? -9.029 -6.057 52.049 1.00 58.94 160 GLN A C 1
ATOM 1314 O O . GLN A 1 160 ? -9.114 -7.255 52.299 1.00 58.94 160 GLN A O 1
ATOM 1319 N N . LEU A 1 161 ? -9.676 -5.495 51.025 1.00 63.31 161 LEU A N 1
ATOM 1320 C CA . LEU A 1 161 ? -9.967 -6.297 49.841 1.00 63.31 161 LEU A CA 1
ATOM 1321 C C . LEU A 1 161 ? -8.602 -6.762 49.320 1.00 63.31 161 LEU A C 1
ATOM 1323 O O . LEU A 1 161 ? -7.808 -5.913 48.912 1.00 63.31 161 LEU A O 1
ATOM 1327 N N . PRO A 1 162 ? -8.265 -8.059 49.419 1.00 68.50 162 PRO A N 1
ATOM 1328 C CA . PRO A 1 162 ? -6.982 -8.541 48.943 1.00 68.50 162 PRO A CA 1
ATOM 1329 C C . PRO A 1 162 ? -6.902 -8.283 47.440 1.00 68.50 162 PRO A C 1
ATOM 1331 O O . PRO A 1 162 ? -7.900 -8.467 46.738 1.00 68.50 162 PRO A O 1
ATOM 1334 N N . ASP A 1 163 ? -5.722 -7.927 46.933 1.00 70.69 163 ASP A N 1
ATOM 1335 C CA . ASP A 1 163 ? -5.494 -7.791 45.487 1.00 70.69 163 ASP A CA 1
ATOM 1336 C C . ASP A 1 163 ? -5.951 -9.049 44.719 1.00 70.69 163 ASP A C 1
ATOM 1338 O O . ASP A 1 163 ? -6.395 -8.963 43.576 1.00 70.69 163 ASP A O 1
ATOM 1342 N N . ASP A 1 164 ? -5.927 -10.213 45.373 1.00 71.50 164 ASP A N 1
ATOM 1343 C CA . ASP A 1 164 ? -6.427 -11.481 44.841 1.00 71.50 164 ASP A CA 1
ATOM 1344 C C . ASP A 1 164 ? -7.934 -11.474 44.533 1.00 71.50 164 ASP A C 1
ATOM 1346 O O . ASP A 1 164 ? -8.355 -12.105 43.566 1.00 71.50 164 ASP A O 1
ATOM 1350 N N . VAL A 1 165 ? -8.755 -10.751 45.302 1.00 74.88 165 VAL A N 1
ATOM 1351 C CA . VAL A 1 165 ? -10.206 -10.643 45.056 1.00 74.88 165 VAL A CA 1
ATOM 1352 C C . VAL A 1 165 ? -10.481 -9.729 43.865 1.00 74.88 165 VAL A C 1
ATOM 1354 O O . VAL A 1 165 ? -11.325 -10.053 43.034 1.00 74.88 165 VAL A O 1
ATOM 1357 N N . ILE A 1 166 ? -9.731 -8.630 43.739 1.00 72.44 166 ILE A N 1
ATOM 1358 C CA . ILE A 1 166 ? -9.809 -7.728 42.579 1.00 72.44 166 ILE A CA 1
ATOM 1359 C C . ILE A 1 166 ? -9.408 -8.485 41.310 1.00 72.44 166 ILE A C 1
ATOM 1361 O O . ILE A 1 166 ? -10.142 -8.470 40.325 1.00 72.44 166 ILE A O 1
ATOM 1365 N N . LYS A 1 167 ? -8.299 -9.233 41.361 1.00 73.56 167 LYS A N 1
ATOM 1366 C CA . LYS A 1 167 ? -7.849 -10.080 40.248 1.00 73.56 167 LYS A CA 1
ATOM 1367 C C . LYS A 1 167 ? -8.862 -11.159 39.878 1.00 73.56 167 LYS A C 1
ATOM 1369 O O . LYS A 1 167 ? -9.109 -11.360 38.695 1.00 73.56 167 LYS A O 1
ATOM 1374 N N . GLN A 1 168 ? -9.466 -11.838 40.855 1.00 76.75 168 GLN A N 1
ATOM 1375 C CA . GLN A 1 168 ? -10.494 -12.852 40.590 1.00 76.75 168 GLN A CA 1
ATOM 1376 C C . GLN A 1 168 ? -11.749 -12.255 39.951 1.00 76.75 168 GLN A C 1
ATOM 1378 O O . GLN A 1 168 ? -12.307 -12.867 39.044 1.00 76.75 168 GLN A O 1
ATOM 1383 N N . LEU A 1 169 ? -12.171 -11.063 40.381 1.00 77.12 169 LEU A N 1
ATOM 1384 C CA . LEU A 1 169 ? -13.312 -10.373 39.783 1.00 77.12 169 LEU A CA 1
ATOM 1385 C C . LEU A 1 169 ? -13.005 -9.951 38.339 1.00 77.12 169 LEU A C 1
ATOM 1387 O O . LEU A 1 169 ? -13.818 -10.189 37.448 1.00 77.12 169 LEU A O 1
ATOM 1391 N N . SER A 1 170 ? -11.814 -9.393 38.100 1.00 75.62 170 SER A N 1
ATOM 1392 C CA . SER A 1 170 ? -11.356 -9.037 36.755 1.00 75.62 170 SER A CA 1
ATOM 1393 C C . SER A 1 170 ? -11.253 -10.254 35.844 1.00 75.62 170 SER A C 1
ATOM 1395 O O . SER A 1 170 ? -11.720 -10.187 34.711 1.00 75.62 170 SER A O 1
ATOM 1397 N N . ASN A 1 171 ? -10.708 -11.372 36.332 1.00 77.25 171 ASN A N 1
ATOM 1398 C CA . ASN A 1 171 ? -10.661 -12.631 35.584 1.00 77.25 171 ASN A CA 1
ATOM 1399 C C . ASN A 1 171 ? -12.067 -13.115 35.241 1.00 77.25 171 ASN A C 1
ATOM 1401 O O . ASN A 1 171 ? -12.359 -13.316 34.074 1.00 77.25 171 ASN A O 1
ATOM 1405 N N . PHE A 1 172 ? -12.974 -13.194 36.218 1.00 77.75 172 PHE A N 1
ATOM 1406 C CA . PHE A 1 172 ? -14.338 -13.667 35.980 1.00 77.75 172 PHE A CA 1
ATOM 1407 C C . PHE A 1 172 ? -15.093 -12.820 34.945 1.00 77.75 172 PHE A C 1
ATOM 1409 O O . PHE A 1 172 ? -15.751 -13.365 34.062 1.00 77.75 172 PHE A O 1
ATOM 1416 N N . VAL A 1 173 ? -14.999 -11.489 35.030 1.00 76.38 173 VAL A N 1
ATOM 1417 C CA . VAL A 1 173 ? -15.658 -10.597 34.062 1.00 76.38 173 VAL A CA 1
ATOM 1418 C C . VAL A 1 173 ? -15.001 -10.698 32.688 1.00 76.38 173 VAL A C 1
ATOM 1420 O O . VAL A 1 173 ? -15.708 -10.692 31.681 1.00 76.38 173 VAL A O 1
ATOM 1423 N N . THR A 1 174 ? -13.674 -10.818 32.630 1.00 75.12 174 THR A N 1
ATOM 1424 C CA . THR A 1 174 ? -12.944 -10.966 31.365 1.00 75.12 174 THR A CA 1
ATOM 1425 C C . THR A 1 174 ? -13.286 -12.297 30.698 1.00 75.12 174 THR A C 1
ATOM 1427 O O . THR A 1 174 ? -13.673 -12.289 29.533 1.00 75.12 174 THR A O 1
ATOM 1430 N N . ASP A 1 175 ? -13.262 -13.400 31.446 1.00 75.25 175 ASP A N 1
ATOM 1431 C CA . ASP A 1 175 ? -13.606 -14.748 30.981 1.00 75.25 175 ASP A CA 1
ATOM 1432 C C . ASP A 1 175 ? -15.060 -14.813 30.492 1.00 75.25 175 ASP A C 1
ATOM 1434 O O . ASP A 1 175 ? -15.329 -15.307 29.399 1.00 75.25 175 ASP A O 1
ATOM 1438 N N . ALA A 1 176 ? -16.007 -14.240 31.245 1.00 73.50 176 ALA A N 1
ATOM 1439 C CA . ALA A 1 176 ? -17.413 -14.189 30.843 1.00 73.50 176 ALA A CA 1
ATOM 1440 C C . ALA A 1 176 ? -17.627 -13.328 29.585 1.00 73.50 176 ALA A C 1
ATOM 1442 O O . ALA A 1 176 ? -18.385 -13.700 28.691 1.00 73.50 176 ALA A O 1
ATOM 1443 N N . THR A 1 177 ? -16.937 -12.188 29.483 1.00 69.81 177 THR A N 1
ATOM 1444 C CA . THR A 1 177 ? -16.999 -11.312 28.299 1.00 69.81 177 THR A CA 1
ATOM 1445 C C . THR A 1 177 ? -16.379 -11.998 27.082 1.00 69.81 177 THR A C 1
ATOM 1447 O O . THR A 1 177 ? -16.910 -11.914 25.975 1.00 69.81 177 THR A O 1
ATOM 1450 N N . TYR A 1 178 ? -15.286 -12.727 27.289 1.00 68.94 178 TYR A N 1
ATOM 1451 C CA . TYR A 1 178 ? -14.614 -13.527 26.274 1.00 68.94 178 TYR A CA 1
ATOM 1452 C C . TYR A 1 178 ? -15.502 -14.667 25.770 1.00 68.94 178 TYR A C 1
ATOM 1454 O O . TYR A 1 178 ? -15.591 -14.893 24.562 1.00 68.94 178 TYR A O 1
ATOM 1462 N N . GLU A 1 179 ? -16.179 -15.380 26.666 1.00 70.50 179 GLU A N 1
ATOM 1463 C CA . GLU A 1 179 ? -17.070 -16.485 26.310 1.00 70.50 179 GLU A CA 1
ATOM 1464 C C . GLU A 1 179 ? -18.281 -15.986 25.511 1.00 70.50 179 GLU A C 1
ATOM 1466 O O . GLU A 1 179 ? -18.639 -16.583 24.495 1.00 70.50 179 GLU A O 1
ATOM 1471 N N . VAL A 1 180 ? -18.838 -14.827 25.872 1.00 69.12 180 VAL A N 1
ATOM 1472 C CA . VAL A 1 180 ? -19.890 -14.165 25.085 1.00 69.12 180 VAL A CA 1
ATOM 1473 C C . VAL A 1 180 ? -19.370 -13.761 23.703 1.00 69.12 180 VAL A C 1
ATOM 1475 O O . VAL A 1 180 ? -19.946 -14.168 22.703 1.00 69.12 180 VAL A O 1
ATOM 1478 N N . ILE A 1 181 ? -18.243 -13.047 23.612 1.00 67.00 181 ILE A N 1
ATOM 1479 C CA . ILE A 1 181 ? -17.700 -12.590 22.321 1.00 67.00 181 ILE A CA 1
ATOM 1480 C C . ILE A 1 181 ? -17.330 -13.775 21.420 1.00 67.00 181 ILE A C 1
ATOM 1482 O O . ILE A 1 181 ? -17.630 -13.755 20.231 1.00 67.00 181 ILE A O 1
ATOM 1486 N N . SER A 1 182 ? -16.699 -14.816 21.969 1.00 66.88 182 SER A N 1
ATOM 1487 C CA . SER A 1 182 ? -16.293 -16.005 21.209 1.00 66.88 182 SER A CA 1
ATOM 1488 C C . SER A 1 182 ? -17.486 -16.851 20.746 1.00 66.88 182 SER A C 1
ATOM 1490 O O . SER A 1 182 ? -17.475 -17.362 19.622 1.00 66.88 182 SER A O 1
ATOM 1492 N N . SER A 1 183 ? -18.540 -16.958 21.560 1.00 67.25 183 SER A N 1
ATOM 1493 C CA . SER A 1 183 ? -19.772 -17.664 21.187 1.00 67.25 183 SER A CA 1
ATOM 1494 C C . SER A 1 183 ? -20.639 -16.880 20.197 1.00 67.25 183 SER A C 1
ATOM 1496 O O . SER A 1 183 ? -21.235 -17.506 19.318 1.00 67.25 183 SER A O 1
ATOM 1498 N N . SER A 1 184 ? -20.602 -15.542 20.220 1.00 65.94 184 SER A N 1
ATOM 1499 C CA . SER A 1 184 ? -21.263 -14.682 19.224 1.00 65.94 184 SER A CA 1
ATOM 1500 C C . SER A 1 184 ? -20.753 -14.883 17.790 1.00 65.94 184 SER A C 1
ATOM 1502 O O . SER A 1 184 ? -21.470 -14.608 16.837 1.00 65.94 184 SER A O 1
ATOM 1504 N N . TYR A 1 185 ? -19.545 -15.418 17.575 1.00 61.06 185 TYR A N 1
ATOM 1505 C CA . TYR A 1 185 ? -19.114 -15.796 16.214 1.00 61.06 185 TYR A CA 1
ATOM 1506 C C . TYR A 1 185 ? -19.852 -17.035 15.674 1.00 61.06 185 TYR A C 1
ATOM 1508 O O . TYR A 1 185 ? -19.846 -17.310 14.469 1.00 61.06 185 TYR A O 1
ATOM 1516 N N . SER A 1 186 ? -20.443 -17.828 16.569 1.00 64.81 186 SER A N 1
ATOM 1517 C CA . SER A 1 186 ? -21.013 -19.140 16.259 1.00 64.81 186 SER A CA 1
ATOM 1518 C C . SER A 1 186 ? -22.540 -19.152 16.247 1.00 64.81 186 SER A C 1
ATOM 1520 O O . SER A 1 186 ? -23.116 -20.047 15.623 1.00 64.81 186 SER A O 1
ATOM 1522 N N . ASP A 1 187 ? -23.193 -18.187 16.897 1.00 72.25 187 ASP A N 1
ATOM 1523 C CA . ASP A 1 187 ? -24.648 -18.045 16.893 1.00 72.25 187 ASP A CA 1
ATOM 1524 C C . ASP A 1 187 ? -25.160 -17.207 15.701 1.00 72.25 187 ASP A C 1
ATOM 1526 O O . ASP A 1 187 ? -24.404 -16.570 14.967 1.00 72.25 187 ASP A O 1
ATOM 1530 N N . LEU A 1 188 ? -26.465 -17.306 15.426 1.00 70.25 188 LEU A N 1
ATOM 1531 C CA . LEU A 1 188 ? -27.078 -16.673 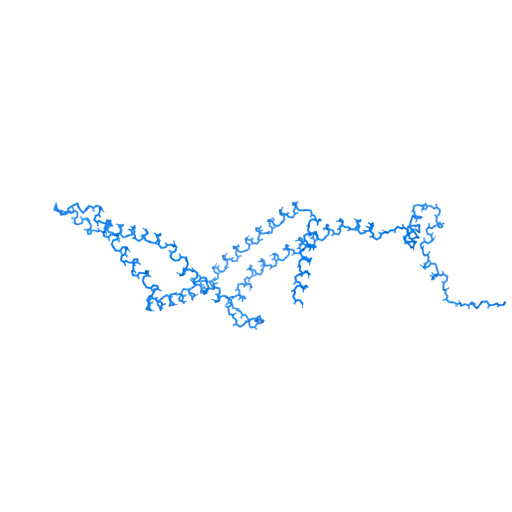14.254 1.00 70.25 188 LEU A CA 1
ATOM 1532 C C . LEU A 1 188 ? -27.137 -15.142 14.394 1.00 70.25 188 LEU A C 1
ATOM 1534 O O . LEU A 1 188 ? -26.896 -14.434 13.423 1.00 70.25 188 LEU A O 1
ATOM 1538 N N . GLU A 1 189 ? -27.435 -14.645 15.595 1.00 75.19 189 GLU A N 1
ATOM 1539 C CA . GLU A 1 189 ? -27.599 -13.215 15.886 1.00 75.19 189 GLU A CA 1
ATOM 1540 C C . GLU A 1 189 ? -26.256 -12.470 15.853 1.00 75.19 189 GLU A C 1
ATOM 1542 O O . GLU A 1 189 ? -26.143 -11.394 15.265 1.00 75.19 189 GLU A O 1
ATOM 1547 N N . GLY A 1 190 ? -25.197 -13.066 16.395 1.00 70.38 190 GLY A N 1
ATOM 1548 C CA . GLY A 1 190 ? -23.855 -12.507 16.354 1.00 70.38 190 GLY A CA 1
ATOM 1549 C C . GLY A 1 190 ? -23.275 -12.477 14.941 1.00 70.38 190 GLY A C 1
ATOM 1550 O O . GLY A 1 190 ? -22.627 -11.494 14.584 1.00 70.38 19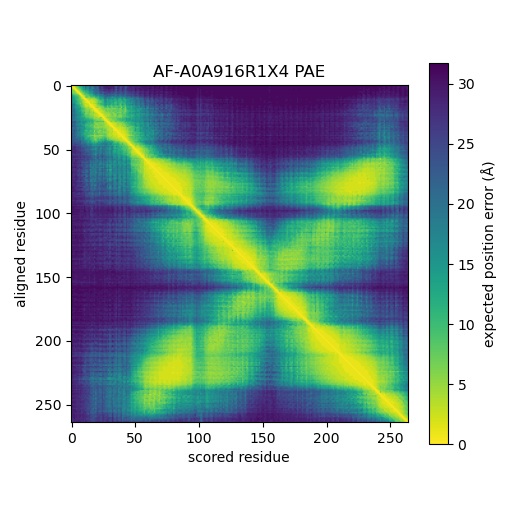0 GLY A O 1
ATOM 1551 N N . ARG A 1 191 ? -23.590 -13.457 14.081 1.00 70.88 191 ARG A N 1
ATOM 1552 C CA . ARG A 1 191 ? -23.249 -13.384 12.645 1.00 70.88 191 ARG A CA 1
ATOM 1553 C C . ARG A 1 191 ? -23.883 -12.182 11.949 1.00 70.88 191 ARG A C 1
ATOM 1555 O O . ARG A 1 191 ? -23.183 -11.486 11.221 1.00 70.88 191 ARG A O 1
ATOM 1562 N N . GLU A 1 192 ? -25.159 -11.893 12.203 1.00 79.12 192 GLU A N 1
ATOM 1563 C CA . GLU A 1 192 ? -25.815 -10.703 11.638 1.00 79.12 192 GLU A CA 1
ATOM 1564 C C . GLU A 1 192 ? -25.159 -9.398 12.124 1.00 79.12 192 GLU A C 1
ATOM 1566 O O . GLU A 1 192 ? -24.982 -8.455 11.345 1.00 79.12 192 GLU A O 1
ATOM 1571 N N . LEU A 1 193 ? -24.742 -9.343 13.394 1.00 76.00 193 LEU A N 1
ATOM 1572 C CA . LEU A 1 193 ? -23.996 -8.203 13.936 1.00 76.00 193 LEU A CA 1
ATOM 1573 C C . LEU A 1 193 ? -22.614 -8.052 13.284 1.00 76.00 193 LEU A C 1
ATOM 1575 O O . LEU A 1 193 ? -22.224 -6.927 12.964 1.00 76.00 193 LEU A O 1
ATOM 1579 N N . PHE A 1 194 ? -21.892 -9.152 13.043 1.00 71.12 194 PHE A N 1
ATOM 1580 C CA . PHE A 1 194 ? -20.605 -9.128 12.338 1.00 71.12 194 PHE A CA 1
ATOM 1581 C C . PHE A 1 194 ? -20.748 -8.675 10.889 1.00 71.12 194 PHE A C 1
ATOM 1583 O O . PHE A 1 194 ? -19.963 -7.837 10.449 1.00 71.12 194 PHE A O 1
ATOM 1590 N N . ASP A 1 195 ? -21.762 -9.158 10.174 1.00 74.19 195 ASP A N 1
ATOM 1591 C CA . ASP A 1 195 ? -22.031 -8.734 8.798 1.00 74.19 195 ASP A CA 1
ATOM 1592 C C . ASP A 1 195 ? -22.356 -7.233 8.741 1.00 74.19 195 ASP A C 1
ATOM 1594 O O . ASP A 1 195 ? -21.838 -6.499 7.893 1.00 74.19 195 ASP A O 1
ATOM 1598 N N . SER A 1 196 ? -23.162 -6.739 9.688 1.00 80.44 196 SER A N 1
ATOM 1599 C CA . SER A 1 196 ? -23.471 -5.310 9.811 1.00 80.44 196 SER A CA 1
ATOM 1600 C C . SER A 1 196 ? -22.233 -4.470 10.139 1.00 80.44 196 SER A C 1
ATOM 1602 O O . SER A 1 196 ? -22.019 -3.418 9.530 1.00 80.44 196 SER A O 1
ATOM 1604 N N . LEU A 1 197 ? -21.393 -4.934 11.069 1.00 77.25 197 LEU A N 1
ATOM 1605 C CA . LEU A 1 197 ? -20.140 -4.274 11.436 1.00 77.25 197 LEU A CA 1
ATOM 1606 C C . LEU A 1 197 ? -19.163 -4.238 10.257 1.00 77.25 197 LEU A C 1
ATOM 1608 O O . LEU A 1 197 ? -18.579 -3.191 9.985 1.00 77.25 197 LEU A O 1
ATOM 1612 N N . ALA A 1 198 ? -19.010 -5.353 9.540 1.00 71.44 198 ALA A N 1
ATOM 1613 C CA . ALA A 1 198 ? -18.145 -5.453 8.370 1.00 71.44 198 ALA A CA 1
ATOM 1614 C C . ALA A 1 198 ? -18.582 -4.472 7.279 1.00 71.44 198 ALA A C 1
ATOM 1616 O O . ALA A 1 198 ? -17.747 -3.749 6.735 1.00 71.44 198 ALA A O 1
ATOM 1617 N N . LYS A 1 199 ? -19.892 -4.378 7.020 1.00 77.00 199 LYS A N 1
ATOM 1618 C CA . LYS A 1 199 ? -20.447 -3.425 6.055 1.00 77.00 199 LYS A CA 1
ATOM 1619 C C . LYS A 1 199 ? -20.209 -1.971 6.470 1.00 77.00 199 LYS A C 1
ATOM 1621 O O . LYS A 1 199 ? -19.737 -1.176 5.665 1.00 77.00 199 LYS A O 1
ATOM 1626 N N . GLN A 1 200 ? -20.481 -1.625 7.729 1.00 82.00 200 GLN A N 1
ATOM 1627 C CA . GLN A 1 200 ? -20.239 -0.270 8.241 1.00 82.00 200 GLN A CA 1
ATOM 1628 C C . GLN A 1 200 ? -18.752 0.098 8.210 1.00 82.00 200 GLN A C 1
ATOM 1630 O O . GLN A 1 200 ? -18.402 1.214 7.833 1.00 82.00 200 GLN A O 1
ATOM 1635 N N . PHE A 1 201 ? -17.872 -0.844 8.556 1.00 77.69 201 PHE A N 1
ATOM 1636 C CA . PHE A 1 201 ? -16.430 -0.657 8.450 1.00 77.69 201 PHE A CA 1
ATOM 1637 C C . PHE A 1 201 ? -15.999 -0.456 6.995 1.00 77.69 201 PHE A C 1
ATOM 1639 O O . PHE A 1 201 ? -15.193 0.428 6.722 1.00 77.69 201 PHE A O 1
ATOM 1646 N N . GLN A 1 202 ? -16.541 -1.238 6.058 1.00 73.06 202 GLN A N 1
ATOM 1647 C CA . GLN A 1 202 ? -16.256 -1.086 4.632 1.00 73.06 202 GLN A CA 1
ATOM 1648 C C . GLN A 1 202 ? -16.658 0.304 4.128 1.00 73.06 202 GLN A C 1
ATOM 1650 O O . GLN A 1 202 ? -15.886 0.938 3.408 1.00 73.06 202 GLN A O 1
ATOM 1655 N N . ASP A 1 203 ? -17.842 0.780 4.508 1.00 79.31 203 ASP A N 1
ATOM 1656 C CA . ASP A 1 203 ? -18.330 2.099 4.112 1.00 79.31 203 ASP A CA 1
ATOM 1657 C C . ASP A 1 203 ? -17.474 3.219 4.723 1.00 79.31 203 ASP A C 1
ATOM 1659 O O . ASP A 1 203 ? -17.060 4.128 4.001 1.00 79.31 203 ASP A O 1
ATOM 1663 N N . ALA A 1 204 ? -17.122 3.112 6.008 1.00 83.31 204 ALA A N 1
ATOM 1664 C CA . ALA A 1 204 ? -16.233 4.059 6.680 1.00 83.31 204 ALA A CA 1
ATOM 1665 C C . ALA A 1 204 ? -14.825 4.076 6.060 1.00 83.31 204 ALA A C 1
ATOM 1667 O O . ALA A 1 204 ? -14.284 5.142 5.782 1.00 83.31 204 ALA A O 1
ATOM 1668 N N . LEU A 1 205 ? -14.248 2.903 5.778 1.00 78.31 205 LEU A N 1
ATOM 1669 C CA . LEU A 1 205 ? -12.942 2.781 5.132 1.00 78.31 205 LEU A CA 1
ATOM 1670 C C . LEU A 1 205 ? -12.964 3.367 3.719 1.00 78.31 205 LEU A C 1
ATOM 1672 O O . LEU A 1 205 ? -12.031 4.061 3.330 1.00 78.31 205 LEU A O 1
ATOM 1676 N N . ARG A 1 206 ? -14.021 3.107 2.942 1.00 74.81 206 ARG A N 1
ATOM 1677 C CA . ARG A 1 206 ? -14.171 3.681 1.599 1.00 74.81 206 ARG A CA 1
ATOM 1678 C C . ARG A 1 206 ? -14.233 5.203 1.662 1.00 74.81 206 ARG A C 1
ATOM 1680 O O . ARG A 1 206 ? -13.615 5.853 0.828 1.00 74.81 206 ARG A O 1
ATOM 1687 N N . GLN A 1 207 ? -14.967 5.750 2.626 1.00 82.31 207 GLN A N 1
ATOM 1688 C CA . GLN A 1 207 ? -15.059 7.191 2.824 1.00 82.31 207 GLN A CA 1
ATOM 1689 C C . GLN A 1 207 ? -13.695 7.793 3.188 1.00 82.31 207 GLN A C 1
ATOM 1691 O O . GLN A 1 207 ? -13.303 8.791 2.595 1.00 82.31 207 GLN A O 1
ATOM 1696 N N . GLU A 1 208 ? -12.952 7.157 4.092 1.00 84.00 208 GLU A N 1
ATOM 1697 C CA . GLU A 1 208 ? -11.615 7.608 4.495 1.00 84.00 208 GLU A CA 1
ATOM 1698 C C . GLU A 1 208 ? -10.601 7.521 3.343 1.00 84.00 208 GLU A C 1
ATOM 1700 O O . GLU A 1 208 ? -9.807 8.429 3.128 1.00 84.00 208 GLU A O 1
ATOM 1705 N N . LEU A 1 209 ? -10.662 6.461 2.530 1.00 79.75 209 LEU A N 1
ATOM 1706 C CA . LEU A 1 209 ? -9.834 6.320 1.327 1.00 79.75 209 LEU A CA 1
ATOM 1707 C C . LEU A 1 209 ? -10.197 7.316 0.218 1.00 79.75 209 LEU A C 1
ATOM 1709 O O . LEU A 1 209 ? -9.435 7.455 -0.733 1.00 79.75 209 LEU A O 1
ATOM 1713 N N . GLN A 1 210 ? -11.356 7.968 0.302 1.00 79.38 210 GLN A N 1
ATOM 1714 C CA . GLN A 1 210 ? -11.754 9.057 -0.591 1.00 79.38 210 GLN A CA 1
ATOM 1715 C C . GLN A 1 210 ? -11.398 10.436 -0.022 1.00 79.38 210 GLN A C 1
ATOM 1717 O O . GLN A 1 210 ? -11.541 11.426 -0.738 1.00 79.38 210 GLN A O 1
ATOM 1722 N N . ASP A 1 211 ? -10.940 10.519 1.232 1.00 87.44 211 ASP A N 1
ATOM 1723 C CA . ASP A 1 211 ? -10.458 11.767 1.813 1.00 87.44 211 ASP A CA 1
ATOM 1724 C C . ASP A 1 211 ? -9.183 12.222 1.086 1.00 87.44 211 ASP A C 1
ATOM 1726 O O . ASP A 1 211 ? -8.229 11.462 0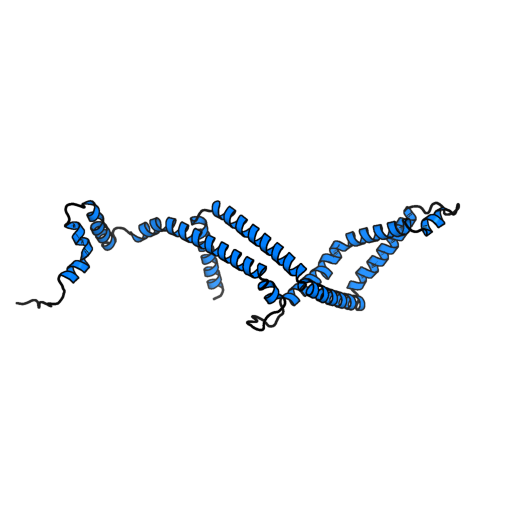.908 1.00 87.44 211 ASP A O 1
ATOM 1730 N N . GLU A 1 212 ? -9.167 13.481 0.651 1.00 86.06 212 GLU A N 1
ATOM 1731 C CA . GLU A 1 212 ? -8.056 14.082 -0.092 1.00 86.06 212 GLU A CA 1
ATOM 1732 C C . GLU A 1 212 ? -6.736 14.066 0.697 1.00 86.06 212 GLU A C 1
ATOM 1734 O O . GLU A 1 212 ? -5.671 13.866 0.110 1.00 86.06 212 GLU A O 1
ATOM 1739 N N . ALA A 1 213 ? -6.777 14.253 2.020 1.00 88.56 213 ALA A N 1
ATOM 1740 C CA . ALA A 1 213 ? -5.582 14.232 2.860 1.00 88.56 213 ALA A CA 1
ATOM 1741 C C . ALA A 1 213 ? -4.997 12.817 2.949 1.00 88.56 213 ALA A C 1
ATOM 1743 O O . ALA A 1 213 ? -3.799 12.630 2.716 1.00 88.56 213 ALA A O 1
ATOM 1744 N N . THR A 1 214 ? -5.851 11.824 3.204 1.00 87.06 214 THR A N 1
ATOM 1745 C CA . THR A 1 214 ? -5.465 10.406 3.252 1.00 87.06 214 THR A CA 1
ATOM 1746 C C . THR A 1 214 ? -4.948 9.937 1.891 1.00 87.06 214 THR A C 1
ATOM 1748 O O . THR A 1 214 ? -3.911 9.275 1.803 1.00 87.06 214 THR A O 1
ATOM 1751 N N . LEU A 1 215 ? -5.600 10.346 0.799 1.00 85.69 215 LEU A N 1
ATOM 1752 C CA . LEU A 1 215 ? -5.132 10.075 -0.559 1.00 85.69 215 LEU A CA 1
ATOM 1753 C C . LEU A 1 215 ? -3.762 10.690 -0.835 1.00 85.69 215 LEU A C 1
ATOM 1755 O O . LEU A 1 215 ? -2.899 10.010 -1.389 1.00 85.69 215 LEU A O 1
ATOM 1759 N N . HIS A 1 216 ? -3.540 11.944 -0.451 1.00 89.44 216 HIS A N 1
ATOM 1760 C CA . HIS A 1 216 ? -2.253 12.602 -0.646 1.00 89.44 216 HIS A CA 1
ATOM 1761 C C . HIS A 1 216 ? -1.133 11.919 0.159 1.00 89.44 216 HIS A C 1
ATOM 1763 O O . HIS A 1 216 ? -0.025 11.738 -0.351 1.00 89.44 216 HIS A O 1
ATOM 1769 N N . GLU A 1 217 ? -1.402 11.506 1.400 1.00 90.56 217 GLU A N 1
ATOM 1770 C CA . GLU A 1 217 ? -0.439 10.758 2.216 1.00 90.56 217 GLU A CA 1
ATOM 1771 C C . GLU A 1 217 ? -0.070 9.419 1.561 1.00 90.56 217 GLU A C 1
ATOM 1773 O O . GLU A 1 217 ? 1.113 9.128 1.363 1.00 90.56 217 GLU A O 1
ATOM 1778 N N . LEU A 1 218 ? -1.068 8.640 1.129 1.00 89.81 218 LEU A N 1
ATOM 1779 C CA . LEU A 1 218 ? -0.843 7.370 0.433 1.00 89.81 218 LEU A CA 1
ATOM 1780 C C . LEU A 1 218 ? -0.073 7.556 -0.880 1.00 89.81 218 LEU A C 1
ATOM 1782 O O . LEU A 1 218 ? 0.824 6.767 -1.184 1.00 89.81 218 LEU A O 1
ATOM 1786 N N . GLN A 1 219 ? -0.382 8.601 -1.652 1.00 90.19 219 GLN A N 1
ATOM 1787 C CA . GLN A 1 219 ? 0.348 8.927 -2.879 1.00 90.19 219 GLN A CA 1
ATOM 1788 C C . GLN A 1 219 ? 1.819 9.247 -2.594 1.00 90.19 219 GLN A C 1
ATOM 1790 O O . GLN A 1 219 ? 2.688 8.798 -3.346 1.00 90.19 219 GLN A O 1
ATOM 1795 N N . SER A 1 220 ? 2.108 9.967 -1.506 1.00 91.56 220 SER A N 1
ATOM 1796 C CA . SER A 1 220 ? 3.482 10.238 -1.071 1.00 91.56 220 SER A CA 1
ATOM 1797 C C . SER A 1 220 ? 4.212 8.947 -0.712 1.00 91.56 220 SER A C 1
ATOM 1799 O O . SER A 1 220 ? 5.278 8.684 -1.260 1.00 91.56 220 SER A O 1
ATOM 1801 N N . LEU A 1 221 ? 3.612 8.098 0.127 1.00 93.94 221 LEU A N 1
ATOM 1802 C CA . LEU A 1 221 ? 4.222 6.835 0.558 1.00 93.94 221 LEU A CA 1
ATOM 1803 C C . LEU A 1 221 ? 4.498 5.891 -0.618 1.00 93.94 221 LEU A C 1
ATOM 1805 O O . LEU A 1 221 ? 5.563 5.279 -0.698 1.00 93.94 221 LEU A O 1
ATOM 1809 N N . LEU A 1 222 ? 3.558 5.780 -1.557 1.00 92.81 222 LEU A N 1
ATOM 1810 C CA . LEU A 1 222 ? 3.747 4.972 -2.761 1.00 92.81 222 LEU A CA 1
ATOM 1811 C C . LEU A 1 222 ? 4.808 5.572 -3.690 1.00 92.81 222 LEU A C 1
ATOM 1813 O O . LEU A 1 222 ? 5.590 4.833 -4.286 1.00 92.81 222 LEU A O 1
ATOM 1817 N N . SER A 1 223 ? 4.857 6.899 -3.807 1.00 92.69 223 SER A N 1
ATOM 1818 C CA . SER A 1 223 ? 5.908 7.596 -4.549 1.00 92.69 223 SER A CA 1
ATOM 1819 C C . SER A 1 223 ? 7.289 7.326 -3.943 1.00 92.69 223 SER A C 1
ATOM 1821 O O . SER A 1 223 ? 8.224 7.035 -4.689 1.00 92.69 223 SER A O 1
ATOM 1823 N N . ASP A 1 224 ? 7.407 7.360 -2.617 1.00 94.25 224 ASP A N 1
ATOM 1824 C CA . ASP A 1 224 ? 8.653 7.077 -1.899 1.00 94.25 224 ASP A CA 1
ATOM 1825 C C . ASP A 1 224 ? 9.076 5.611 -2.072 1.00 94.25 224 ASP A C 1
ATOM 1827 O O . ASP A 1 224 ? 10.232 5.335 -2.395 1.00 94.25 224 ASP A O 1
ATOM 1831 N N . LEU A 1 225 ? 8.134 4.665 -1.989 1.00 94.94 225 LEU A N 1
ATOM 1832 C CA . LEU A 1 225 ? 8.399 3.247 -2.259 1.00 94.94 225 LEU A CA 1
ATOM 1833 C C . LEU A 1 225 ? 8.923 3.021 -3.689 1.00 94.94 225 LEU A C 1
ATOM 1835 O O . LEU A 1 225 ? 9.853 2.239 -3.907 1.00 94.94 225 LEU A O 1
ATOM 1839 N N . LEU A 1 226 ? 8.345 3.703 -4.682 1.00 94.88 226 LEU A N 1
ATOM 1840 C CA . LEU A 1 226 ? 8.826 3.633 -6.064 1.00 94.88 226 LEU A CA 1
ATOM 1841 C C . LEU A 1 226 ? 10.215 4.265 -6.223 1.00 94.88 226 LEU A C 1
ATOM 1843 O O . LEU A 1 226 ? 11.020 3.773 -7.017 1.00 94.88 226 LEU A O 1
ATOM 1847 N N . GLU A 1 227 ? 10.524 5.320 -5.470 1.00 94.06 227 GLU A N 1
ATOM 1848 C CA . GLU A 1 227 ? 11.870 5.896 -5.414 1.00 94.06 227 GLU A CA 1
ATOM 1849 C C . GLU A 1 227 ? 12.881 4.885 -4.864 1.00 94.06 227 GLU A C 1
ATOM 1851 O O . GLU A 1 227 ? 13.914 4.635 -5.494 1.00 94.06 227 GLU A O 1
ATOM 1856 N N . GLU A 1 228 ? 12.551 4.214 -3.760 1.00 94.25 228 GLU A N 1
ATOM 1857 C CA . GLU A 1 228 ? 13.374 3.138 -3.203 1.00 94.25 228 GLU A CA 1
ATOM 1858 C C . GLU A 1 228 ? 13.586 2.001 -4.211 1.00 94.25 228 GLU A C 1
ATOM 1860 O O . GLU A 1 228 ? 14.708 1.513 -4.375 1.00 94.25 228 GLU A O 1
ATOM 1865 N N . MET A 1 229 ? 12.542 1.602 -4.947 1.00 92.19 229 MET A N 1
ATOM 1866 C CA . MET A 1 229 ? 12.664 0.605 -6.014 1.00 92.19 229 MET A CA 1
ATOM 1867 C C . MET A 1 229 ? 13.624 1.045 -7.126 1.00 92.19 229 MET A C 1
ATOM 1869 O O . MET A 1 229 ? 14.435 0.227 -7.569 1.00 92.19 229 MET A O 1
ATOM 1873 N N . LYS A 1 230 ? 13.581 2.312 -7.566 1.00 91.38 230 LYS A N 1
ATOM 1874 C CA . LYS A 1 230 ? 14.522 2.845 -8.574 1.00 91.38 230 LYS A CA 1
ATOM 1875 C C . LYS A 1 230 ? 15.960 2.781 -8.075 1.00 91.38 230 LYS A C 1
ATOM 1877 O O . LYS A 1 230 ? 16.835 2.298 -8.798 1.00 91.38 230 LYS A O 1
ATOM 1882 N N . LEU A 1 231 ? 16.200 3.229 -6.843 1.00 91.56 231 LEU A N 1
ATOM 1883 C CA . LEU A 1 231 ? 17.530 3.214 -6.234 1.00 91.56 231 LEU A CA 1
ATOM 1884 C C . LEU A 1 231 ? 18.065 1.782 -6.105 1.00 91.56 231 LEU A C 1
ATOM 1886 O O . LEU A 1 231 ? 19.192 1.505 -6.522 1.00 91.56 231 LEU A O 1
ATOM 1890 N N . ASN A 1 232 ? 17.234 0.858 -5.615 1.00 88.88 232 ASN A N 1
ATOM 1891 C CA . ASN A 1 232 ? 17.580 -0.558 -5.498 1.00 88.88 232 ASN A CA 1
ATOM 1892 C C . ASN A 1 232 ? 17.849 -1.202 -6.865 1.00 88.88 232 ASN A C 1
ATOM 1894 O O . ASN A 1 232 ? 18.785 -1.994 -7.000 1.00 88.88 232 ASN A O 1
ATOM 1898 N N . TYR A 1 233 ? 17.069 -0.855 -7.892 1.00 87.00 233 TYR A N 1
ATOM 1899 C CA . TYR A 1 233 ? 17.274 -1.355 -9.249 1.00 87.00 233 TYR A CA 1
ATOM 1900 C C . TYR A 1 233 ? 18.622 -0.897 -9.821 1.00 87.00 233 TYR A C 1
ATOM 1902 O O . TYR A 1 233 ? 19.401 -1.742 -10.259 1.00 87.00 233 TYR A O 1
ATOM 1910 N N . ILE A 1 234 ? 18.949 0.398 -9.740 1.00 87.12 234 ILE A N 1
ATOM 1911 C CA . ILE A 1 234 ? 20.236 0.940 -10.220 1.00 87.12 234 ILE A CA 1
ATOM 1912 C C . ILE A 1 234 ? 21.413 0.347 -9.431 1.00 87.12 234 ILE A C 1
ATOM 1914 O O . ILE A 1 234 ? 22.459 0.018 -9.992 1.00 87.12 234 ILE A O 1
ATOM 1918 N N . GLN A 1 235 ? 21.266 0.181 -8.115 1.00 85.75 235 GLN A N 1
ATOM 1919 C CA . GLN A 1 235 ? 22.320 -0.413 -7.294 1.00 85.75 235 GLN A CA 1
ATOM 1920 C C . GLN A 1 235 ? 22.578 -1.882 -7.664 1.00 85.75 235 GLN A C 1
ATOM 1922 O O . GLN A 1 235 ? 23.720 -2.348 -7.613 1.00 85.75 235 GLN A O 1
ATOM 1927 N N . ASN A 1 236 ? 21.527 -2.620 -8.022 1.00 81.75 236 ASN A N 1
ATOM 1928 C CA . ASN A 1 236 ? 21.635 -4.015 -8.429 1.00 81.75 236 ASN A CA 1
ATOM 1929 C C . ASN A 1 236 ? 22.092 -4.168 -9.887 1.00 81.75 236 ASN A C 1
ATOM 1931 O O . ASN A 1 236 ? 22.853 -5.097 -10.161 1.00 81.75 236 ASN A O 1
ATOM 1935 N N . SER A 1 237 ? 21.709 -3.262 -10.794 1.00 78.12 237 SER A N 1
ATOM 1936 C CA . SER A 1 237 ? 22.159 -3.274 -12.195 1.00 78.12 237 SER A CA 1
ATOM 1937 C C . SER A 1 237 ? 23.672 -3.073 -12.294 1.00 78.12 237 SER A C 1
ATOM 1939 O O . SER A 1 237 ? 24.339 -3.789 -13.030 1.00 78.12 237 SER A O 1
ATOM 1941 N N . GLN A 1 238 ? 24.257 -2.218 -11.449 1.00 77.62 238 GLN A N 1
ATOM 1942 C CA . GLN A 1 238 ? 25.714 -2.024 -11.388 1.00 77.62 238 GLN A CA 1
ATOM 1943 C C . GLN A 1 238 ? 26.503 -3.277 -10.970 1.00 77.62 238 GLN A C 1
ATOM 1945 O O . GLN A 1 238 ? 27.703 -3.357 -11.231 1.00 77.62 238 GLN A O 1
ATOM 1950 N N . LYS A 1 239 ? 25.865 -4.239 -10.293 1.00 79.75 239 LYS A N 1
ATOM 1951 C CA . LYS A 1 239 ? 26.509 -5.481 -9.828 1.00 79.75 239 LYS A CA 1
ATOM 1952 C C . LYS A 1 239 ? 26.380 -6.633 -10.825 1.00 79.75 239 LYS A C 1
ATOM 1954 O O . LYS A 1 239 ? 27.059 -7.644 -10.655 1.00 79.75 239 LYS A O 1
ATOM 1959 N N . ARG A 1 240 ? 25.486 -6.517 -11.808 1.00 74.56 240 ARG A N 1
ATOM 1960 C CA . ARG A 1 240 ? 25.137 -7.576 -12.760 1.00 74.56 240 ARG A CA 1
ATOM 1961 C C . ARG A 1 240 ? 25.843 -7.303 -14.092 1.00 74.56 240 ARG A C 1
ATOM 1963 O O . ARG A 1 240 ? 25.991 -6.143 -14.467 1.00 74.56 240 ARG A O 1
ATOM 1970 N N . THR A 1 241 ? 26.320 -8.334 -14.794 1.00 76.56 241 THR A N 1
ATOM 1971 C CA . THR A 1 241 ? 26.918 -8.117 -16.127 1.00 76.56 241 THR A CA 1
ATOM 1972 C C . THR A 1 241 ? 25.839 -8.168 -17.217 1.00 76.56 241 THR A C 1
ATOM 1974 O O . THR A 1 241 ? 24.879 -8.931 -17.071 1.00 76.56 241 THR A O 1
ATOM 1977 N N . PRO A 1 242 ? 25.967 -7.398 -18.313 1.00 74.12 242 PRO A N 1
ATOM 1978 C CA . PRO A 1 242 ? 24.978 -7.383 -19.398 1.00 74.12 242 PRO A CA 1
ATOM 1979 C C . PRO A 1 242 ? 24.687 -8.767 -20.003 1.00 74.12 242 PRO A C 1
ATOM 1981 O O . PRO A 1 242 ? 23.563 -9.057 -20.412 1.00 74.12 242 PRO A O 1
ATOM 1984 N N . GLU A 1 243 ? 25.682 -9.655 -20.024 1.00 71.19 243 GLU A N 1
ATOM 1985 C CA . GLU A 1 243 ? 25.556 -11.022 -20.544 1.00 71.19 243 GLU A CA 1
ATOM 1986 C C . GLU A 1 243 ? 24.641 -11.882 -19.661 1.00 71.19 243 GLU A C 1
ATOM 1988 O O . GLU A 1 243 ? 23.828 -12.649 -20.173 1.00 71.19 243 GLU A O 1
ATOM 1993 N N . GLN A 1 244 ? 24.699 -11.699 -18.335 1.00 75.94 244 GLN A N 1
ATOM 1994 C CA . GLN A 1 244 ? 23.846 -12.433 -17.393 1.00 75.94 244 GLN A CA 1
ATOM 1995 C C . GLN A 1 244 ? 22.359 -12.133 -17.610 1.00 75.94 244 GLN A C 1
ATOM 1997 O O . GLN A 1 244 ? 21.524 -13.012 -17.408 1.00 75.94 244 GLN A O 1
ATOM 2002 N N . MET A 1 245 ? 22.025 -10.909 -18.031 1.00 73.75 245 MET A N 1
ATOM 2003 C CA . MET A 1 245 ? 20.645 -10.505 -18.301 1.00 73.75 245 MET A CA 1
ATOM 2004 C C . MET A 1 245 ? 20.093 -11.166 -19.568 1.00 73.75 245 MET A C 1
ATOM 2006 O O . MET A 1 245 ? 18.958 -11.640 -19.565 1.00 73.75 245 MET A O 1
ATOM 2010 N N . ILE A 1 246 ? 20.898 -11.252 -20.632 1.00 74.12 246 ILE A N 1
ATOM 2011 C CA . ILE A 1 246 ? 20.505 -11.959 -21.860 1.00 74.12 246 ILE A CA 1
ATOM 2012 C C . ILE A 1 246 ? 20.343 -13.456 -21.599 1.00 74.12 246 ILE A C 1
ATOM 2014 O O . ILE A 1 246 ? 19.357 -14.042 -22.048 1.00 74.12 246 ILE A O 1
ATOM 2018 N N . ASP A 1 247 ? 21.260 -14.068 -20.849 1.00 77.88 247 ASP A N 1
ATOM 2019 C CA . ASP A 1 247 ? 21.172 -15.489 -20.502 1.00 77.88 247 ASP A CA 1
ATOM 2020 C C . ASP A 1 247 ? 19.917 -15.800 -19.667 1.00 77.88 247 ASP A C 1
ATOM 2022 O O . ASP A 1 247 ? 19.283 -16.842 -19.845 1.00 77.88 247 ASP A O 1
ATOM 2026 N N . GLU A 1 248 ? 19.536 -14.900 -18.757 1.00 73.94 248 GLU A N 1
ATOM 2027 C CA . GLU A 1 248 ? 18.308 -15.012 -17.963 1.00 73.94 248 GLU A CA 1
ATOM 2028 C C . GLU A 1 248 ? 17.054 -14.862 -18.841 1.00 73.94 248 GLU A C 1
ATOM 2030 O O . GLU A 1 248 ? 16.141 -15.684 -18.749 1.00 73.94 248 GLU A O 1
ATOM 2035 N N . MET A 1 249 ? 17.036 -13.890 -19.760 1.00 73.81 249 MET A N 1
ATOM 2036 C CA . MET A 1 249 ? 15.944 -13.725 -20.729 1.00 73.81 249 MET A CA 1
ATOM 2037 C C . MET A 1 249 ? 15.786 -14.944 -21.643 1.00 73.81 249 MET A C 1
ATOM 2039 O O . MET A 1 249 ? 14.661 -15.390 -21.868 1.00 73.81 249 MET A O 1
ATOM 2043 N N . ALA A 1 250 ? 16.892 -15.510 -22.132 1.00 76.56 250 ALA A N 1
ATOM 2044 C CA . ALA A 1 250 ? 16.872 -16.703 -22.973 1.00 76.56 250 ALA A CA 1
ATOM 2045 C C . ALA A 1 250 ? 16.291 -17.914 -22.225 1.00 76.56 250 ALA A C 1
ATOM 2047 O O . ALA A 1 250 ? 15.481 -18.653 -22.782 1.00 76.56 250 ALA A O 1
ATOM 2048 N N . LYS A 1 251 ? 16.634 -18.085 -20.940 1.00 81.44 251 LYS A N 1
ATOM 2049 C CA . LYS A 1 251 ? 16.050 -19.138 -20.090 1.00 81.44 251 LYS A CA 1
ATOM 2050 C C . LYS A 1 251 ? 14.551 -18.947 -19.878 1.00 81.44 251 LYS A C 1
ATOM 2052 O O . LYS A 1 251 ? 13.810 -19.919 -19.952 1.00 81.44 251 LYS A O 1
ATOM 2057 N N . ILE A 1 252 ? 14.101 -17.720 -19.620 1.00 80.00 252 ILE A N 1
ATOM 2058 C CA . ILE A 1 252 ? 12.672 -17.432 -19.425 1.00 80.00 252 ILE A CA 1
ATOM 2059 C C . ILE A 1 252 ? 11.891 -17.707 -20.714 1.00 80.00 252 ILE A C 1
ATOM 2061 O O . ILE A 1 252 ? 10.854 -18.360 -20.658 1.00 80.00 252 ILE A O 1
ATOM 2065 N N . GLN A 1 253 ? 12.399 -17.272 -21.872 1.00 76.44 253 GLN A N 1
ATOM 2066 C CA . GLN A 1 253 ? 11.774 -17.559 -23.169 1.00 76.44 253 GLN A CA 1
ATOM 2067 C C . GLN A 1 253 ? 11.669 -19.062 -23.428 1.00 76.44 253 GLN A C 1
ATOM 2069 O O . GLN A 1 253 ? 10.608 -19.529 -23.825 1.00 76.44 253 GLN A O 1
ATOM 2074 N N . GLN A 1 254 ? 12.720 -19.820 -23.113 1.00 80.62 254 GLN A N 1
ATOM 2075 C CA . GLN A 1 254 ? 12.707 -21.272 -23.261 1.00 80.62 254 GLN A CA 1
ATOM 2076 C C . GLN A 1 254 ? 11.659 -21.949 -22.362 1.00 80.62 254 GLN A C 1
ATOM 2078 O O . GLN A 1 254 ? 11.027 -22.906 -22.795 1.00 80.62 254 GLN A O 1
ATOM 2083 N N . VAL A 1 255 ? 11.448 -21.450 -21.137 1.00 79.44 255 VAL A N 1
ATOM 2084 C CA . VAL A 1 255 ? 10.397 -21.956 -20.233 1.00 79.44 255 VAL A CA 1
ATOM 2085 C C . VAL A 1 255 ? 9.000 -21.614 -20.752 1.00 79.44 255 VAL A C 1
ATOM 2087 O O . VAL A 1 255 ? 8.092 -22.434 -20.644 1.00 79.44 255 VAL A O 1
ATOM 2090 N N . VAL A 1 256 ? 8.810 -20.418 -21.315 1.00 76.94 256 VAL A N 1
ATOM 2091 C CA . VAL A 1 256 ? 7.529 -20.015 -21.919 1.00 76.94 256 VAL A CA 1
ATOM 2092 C C . VAL A 1 256 ? 7.210 -20.879 -23.139 1.00 76.94 256 VAL A C 1
ATOM 2094 O O . VAL A 1 256 ? 6.088 -21.356 -23.252 1.00 76.94 256 VAL A O 1
ATOM 2097 N N . GLU A 1 257 ? 8.195 -21.138 -24.000 1.00 75.50 257 GLU A N 1
ATOM 2098 C CA . GLU A 1 257 ? 8.036 -21.967 -25.201 1.00 75.50 257 GLU A CA 1
ATOM 2099 C C . GLU A 1 257 ? 7.759 -23.437 -24.834 1.00 75.50 257 GLU A C 1
ATOM 2101 O O . GLU A 1 257 ? 6.817 -24.028 -25.350 1.00 75.50 257 GLU A O 1
ATOM 2106 N N . SER A 1 258 ? 8.455 -23.994 -23.833 1.00 72.50 258 SER A N 1
ATOM 2107 C CA . SER A 1 258 ? 8.164 -25.352 -23.346 1.00 72.50 258 SER A CA 1
ATOM 2108 C C . SER A 1 258 ? 6.811 -25.477 -22.639 1.00 72.50 258 SER A C 1
ATOM 2110 O O . SER A 1 258 ? 6.220 -26.546 -22.655 1.00 72.50 258 SER A O 1
ATOM 2112 N N . SER A 1 259 ? 6.317 -24.406 -22.008 1.00 66.69 259 SER A N 1
ATOM 2113 C CA . SER A 1 259 ? 4.998 -24.415 -21.353 1.00 66.69 259 SER A CA 1
ATOM 2114 C C . SER A 1 259 ? 3.844 -24.312 -22.356 1.00 66.69 259 SER A C 1
ATOM 2116 O O . SER A 1 259 ? 2.720 -24.651 -22.011 1.00 66.69 259 SER A O 1
ATOM 2118 N N . GLN A 1 260 ? 4.107 -23.830 -23.576 1.00 59.12 260 GLN A N 1
ATOM 2119 C CA . GLN A 1 260 ? 3.125 -23.770 -24.664 1.00 59.12 260 GLN A CA 1
ATOM 2120 C C . GLN A 1 260 ? 3.017 -25.102 -25.417 1.00 59.12 260 GLN A C 1
ATOM 2122 O O . GLN A 1 260 ? 1.923 -25.455 -25.844 1.00 59.12 260 GLN A O 1
ATOM 2127 N N . ASP A 1 261 ? 4.111 -25.863 -25.512 1.00 57.22 261 ASP A N 1
ATOM 2128 C CA . ASP A 1 261 ? 4.121 -27.204 -26.117 1.00 57.22 261 ASP A CA 1
ATOM 2129 C C . ASP A 1 261 ? 3.463 -28.284 -25.224 1.00 57.22 261 ASP A C 1
ATOM 2131 O O . ASP A 1 261 ? 3.074 -29.336 -25.723 1.00 57.22 261 ASP A O 1
ATOM 2135 N N . ASP A 1 262 ? 3.315 -28.035 -23.915 1.00 54.12 262 ASP A N 1
ATOM 2136 C CA . ASP A 1 262 ? 2.654 -28.946 -22.961 1.00 54.12 262 ASP A CA 1
ATOM 2137 C C . ASP A 1 262 ? 1.119 -28.723 -22.858 1.00 54.12 262 ASP A C 1
ATOM 2139 O O . ASP A 1 262 ? 0.430 -29.488 -22.175 1.00 54.12 262 ASP A O 1
ATOM 2143 N N . GLU A 1 263 ? 0.569 -27.692 -23.519 1.00 51.38 263 GLU A N 1
ATOM 2144 C CA . GLU A 1 263 ? -0.879 -27.392 -23.582 1.00 51.38 263 GLU A CA 1
ATOM 2145 C C . GLU A 1 263 ? -1.549 -27.778 -24.927 1.00 51.38 263 GLU A C 1
ATOM 2147 O O . GLU A 1 263 ? -2.758 -27.569 -25.078 1.00 51.38 263 GLU A O 1
ATOM 2152 N N . GLU A 1 264 ? -0.813 -28.383 -25.875 1.00 44.16 264 GLU A N 1
ATOM 2153 C CA . GLU A 1 264 ? -1.328 -28.956 -27.145 1.00 44.16 264 GLU A CA 1
ATOM 2154 C C . GLU A 1 264 ? -1.449 -30.495 -27.113 1.00 44.16 264 GLU A C 1
ATOM 2156 O O . GLU A 1 264 ? -2.465 -31.016 -27.641 1.00 44.16 264 GLU A O 1
#

pLDDT: mean 73.2, std 11.46, range [37.25, 94.94]